Protein AF-A0A938AXN0-F1 (afdb_monomer)

Mean predicted aligned error: 9.37 Å

Structure (mmCIF, N/CA/C/O backbone):
data_AF-A0A938AXN0-F1
#
_entry.id   AF-A0A938AXN0-F1
#
loop_
_atom_site.group_PDB
_atom_site.id
_atom_site.type_symbol
_atom_site.label_atom_id
_atom_site.label_alt_id
_atom_site.label_comp_id
_atom_site.label_asym_id
_atom_site.label_entity_id
_atom_site.label_seq_id
_atom_site.pdbx_PDB_ins_code
_atom_site.Cartn_x
_atom_site.Cartn_y
_atom_site.Cartn_z
_atom_site.occupancy
_atom_site.B_iso_or_equiv
_atom_site.auth_seq_id
_atom_site.auth_comp_id
_atom_site.auth_asym_id
_atom_site.auth_atom_id
_atom_site.pdbx_PDB_model_num
ATOM 1 N N . ALA A 1 1 ? 1.987 -8.804 -17.575 1.00 93.19 1 ALA A N 1
ATOM 2 C CA . ALA A 1 1 ? 0.875 -9.241 -18.451 1.00 93.19 1 ALA A CA 1
ATOM 3 C C . ALA A 1 1 ? 0.968 -10.714 -18.877 1.00 93.19 1 ALA A C 1
ATOM 5 O O . ALA A 1 1 ? 0.197 -11.506 -18.359 1.00 93.19 1 ALA A O 1
ATOM 6 N N . LYS A 1 2 ? 1.901 -11.119 -19.763 1.00 94.69 2 LYS A N 1
ATOM 7 C CA . LYS A 1 2 ? 1.960 -12.499 -20.317 1.00 94.69 2 LYS A CA 1
ATOM 8 C C . LYS A 1 2 ? 2.004 -13.617 -19.265 1.00 94.69 2 LYS A C 1
ATOM 10 O O . LYS A 1 2 ? 1.385 -14.651 -19.470 1.00 94.69 2 LYS A O 1
ATOM 15 N N . TYR A 1 3 ? 2.723 -13.407 -18.161 1.00 94.50 3 TYR A N 1
ATOM 16 C CA . TYR A 1 3 ? 2.752 -14.340 -17.030 1.00 94.50 3 TYR A CA 1
ATOM 17 C C . TYR A 1 3 ? 1.346 -14.542 -16.437 1.00 94.50 3 TYR A C 1
ATOM 19 O O . TYR A 1 3 ? 0.818 -15.646 -16.455 1.00 94.50 3 TYR A O 1
ATOM 27 N N . PHE A 1 4 ? 0.695 -13.448 -16.038 1.00 94.19 4 PHE A N 1
ATOM 28 C CA . PHE A 1 4 ? -0.641 -13.449 -15.432 1.00 94.19 4 PHE A CA 1
ATOM 29 C C . PHE A 1 4 ? -1.773 -13.852 -16.379 1.00 94.19 4 PHE A C 1
ATOM 31 O O . PHE A 1 4 ? -2.806 -14.321 -15.921 1.00 94.19 4 PHE A O 1
ATOM 38 N N . ALA A 1 5 ? -1.590 -13.721 -17.696 1.00 92.88 5 ALA A N 1
ATOM 39 C CA . ALA A 1 5 ? -2.564 -14.200 -18.679 1.00 92.88 5 ALA A CA 1
ATOM 40 C C . ALA A 1 5 ? -2.750 -15.728 -18.638 1.00 92.88 5 ALA A C 1
ATOM 42 O O . ALA A 1 5 ? -3.769 -16.231 -19.100 1.00 92.88 5 ALA A O 1
ATOM 43 N N . LYS A 1 6 ? -1.780 -16.461 -18.076 1.00 92.56 6 LYS A N 1
ATOM 44 C CA . LYS A 1 6 ? -1.860 -17.912 -17.864 1.00 92.56 6 LYS A CA 1
ATOM 45 C C . LYS A 1 6 ? -2.610 -18.291 -16.583 1.00 92.56 6 LYS A C 1
ATOM 47 O O . LYS A 1 6 ? -2.881 -19.467 -16.391 1.00 92.56 6 LYS A O 1
ATOM 52 N N . MET A 1 7 ? -2.924 -17.319 -15.724 1.00 89.38 7 MET A N 1
ATOM 53 C CA . MET A 1 7 ? -3.600 -17.524 -14.445 1.00 89.38 7 MET A CA 1
ATOM 54 C C . MET A 1 7 ? -5.103 -17.214 -14.587 1.00 89.38 7 MET A C 1
ATOM 56 O O . MET A 1 7 ? -5.473 -16.054 -14.842 1.00 89.38 7 MET A O 1
ATOM 60 N N . PRO A 1 8 ? -5.995 -18.211 -14.431 1.00 85.50 8 PRO A N 1
ATOM 61 C CA . PRO A 1 8 ? -7.439 -18.010 -14.501 1.00 85.50 8 PRO A CA 1
ATOM 62 C C . PRO A 1 8 ? -7.927 -16.903 -13.559 1.00 85.50 8 PRO A C 1
ATOM 64 O O . PRO A 1 8 ? -7.377 -16.689 -12.483 1.00 85.50 8 PRO A O 1
ATOM 67 N N . GLN A 1 9 ? -8.988 -16.182 -13.941 1.00 81.69 9 GLN A N 1
ATOM 68 C CA . GLN A 1 9 ? -9.572 -15.151 -13.067 1.00 81.69 9 GLN A CA 1
ATOM 69 C C . GLN A 1 9 ? -10.118 -15.744 -11.761 1.00 81.69 9 GLN A C 1
ATOM 71 O O . GLN A 1 9 ? -10.072 -15.066 -10.745 1.00 81.69 9 GLN A O 1
ATOM 76 N N . ALA A 1 10 ? -10.587 -16.996 -11.773 1.00 84.56 10 ALA A N 1
ATOM 77 C CA . ALA A 1 10 ? -11.079 -17.689 -10.581 1.00 84.56 10 ALA A CA 1
ATOM 78 C C . ALA A 1 10 ? -9.990 -17.924 -9.516 1.00 84.56 10 ALA A C 1
ATOM 80 O O . ALA A 1 10 ? -10.311 -18.062 -8.342 1.00 84.56 10 ALA A O 1
ATOM 81 N N . GLU A 1 11 ? -8.715 -17.925 -9.911 1.00 84.75 11 GLU A N 1
ATOM 82 C CA . GLU A 1 11 ? -7.570 -18.064 -9.001 1.00 84.75 11 GLU A CA 1
ATOM 83 C C . GLU A 1 11 ? -7.077 -16.705 -8.478 1.00 84.75 11 GLU A C 1
ATOM 85 O O . GLU A 1 11 ? -6.136 -16.638 -7.693 1.00 84.75 11 GLU A O 1
ATOM 90 N N . ARG A 1 12 ? -7.696 -15.599 -8.9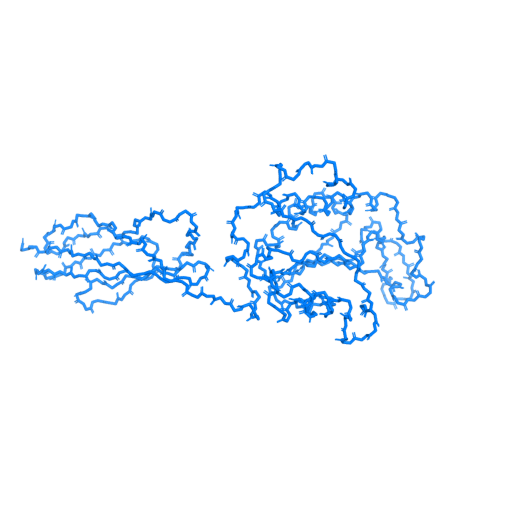12 1.00 84.19 12 ARG A N 1
ATOM 91 C CA . ARG A 1 12 ? -7.301 -14.232 -8.565 1.00 84.19 12 ARG A CA 1
ATOM 92 C C . ARG A 1 12 ? -8.439 -13.542 -7.826 1.00 84.19 12 ARG A C 1
ATOM 94 O O . ARG A 1 12 ? -9.523 -13.361 -8.374 1.00 84.19 12 ARG A O 1
ATOM 101 N N . ASN A 1 13 ? -8.181 -13.052 -6.617 1.00 83.94 13 ASN A N 1
ATOM 102 C CA . ASN A 1 13 ? -9.183 -12.313 -5.834 1.00 83.94 13 ASN A CA 1
ATOM 103 C C . ASN A 1 13 ? -9.409 -10.860 -6.307 1.00 83.94 13 ASN A C 1
ATOM 105 O O . ASN A 1 13 ? -10.230 -10.143 -5.736 1.00 83.94 13 ASN A O 1
ATOM 109 N N . ARG A 1 14 ? -8.682 -10.408 -7.337 1.00 89.38 14 ARG A N 1
ATOM 110 C CA . ARG A 1 14 ? -8.756 -9.059 -7.911 1.00 89.38 14 ARG A CA 1
ATOM 111 C C . ARG A 1 14 ? -8.642 -9.099 -9.433 1.00 89.38 14 ARG A C 1
ATOM 113 O O . ARG A 1 14 ? -8.126 -10.047 -10.034 1.00 89.38 14 ARG A O 1
ATOM 120 N N . HIS A 1 15 ? -9.105 -8.030 -10.070 1.00 91.75 15 HIS A N 1
ATOM 121 C CA . HIS A 1 15 ? -8.860 -7.786 -11.488 1.00 91.75 15 HIS A CA 1
ATOM 122 C C . HIS A 1 15 ? -7.482 -7.147 -11.686 1.00 91.75 15 HIS A C 1
ATOM 124 O O . HIS A 1 15 ? -7.055 -6.323 -10.882 1.00 91.75 15 HIS A O 1
ATOM 130 N N . LEU A 1 16 ? -6.804 -7.509 -12.777 1.00 93.75 16 LEU A N 1
ATOM 131 C CA . LEU A 1 16 ? -5.550 -6.887 -13.199 1.00 93.75 16 LEU A CA 1
ATOM 132 C C . LEU A 1 16 ? -5.797 -6.103 -14.484 1.00 93.75 16 LEU A C 1
ATOM 134 O O . LEU A 1 16 ? -6.311 -6.662 -15.454 1.00 93.75 16 LEU A O 1
ATOM 138 N N . ILE A 1 17 ? -5.397 -4.835 -14.501 1.00 93.56 17 ILE A N 1
ATOM 139 C CA . ILE A 1 17 ? -5.429 -3.988 -15.693 1.00 93.56 17 ILE A CA 1
ATOM 140 C C . ILE A 1 17 ? -3.983 -3.632 -16.026 1.00 93.56 17 ILE A C 1
ATOM 142 O O . ILE A 1 17 ? -3.308 -2.973 -15.242 1.00 93.56 17 ILE A O 1
ATOM 146 N N . PHE A 1 18 ? -3.498 -4.100 -17.176 1.00 94.25 18 PHE A N 1
ATOM 147 C CA . PHE A 1 18 ? -2.195 -3.708 -17.709 1.00 94.25 18 PHE A CA 1
ATOM 148 C C . PHE A 1 18 ? -2.411 -2.609 -18.742 1.00 94.25 18 PHE A C 1
ATOM 150 O O . PHE A 1 18 ? -3.168 -2.800 -19.694 1.00 94.25 18 PHE A O 1
ATOM 157 N N . VAL A 1 19 ? -1.750 -1.475 -18.552 1.00 91.44 19 VAL A N 1
ATOM 158 C CA . VAL A 1 19 ? -1.910 -0.281 -19.382 1.00 91.44 19 VAL A CA 1
ATOM 159 C C . VAL A 1 19 ? -0.546 0.365 -19.599 1.00 91.44 19 VAL A C 1
ATOM 161 O O . VAL A 1 19 ? 0.287 0.379 -18.698 1.00 91.44 19 VAL A O 1
ATOM 164 N N . SER A 1 20 ? -0.321 0.877 -20.806 1.00 89.31 20 SER A N 1
ATOM 165 C CA . SER A 1 20 ? 0.806 1.752 -21.124 1.00 89.31 20 SER A CA 1
ATOM 166 C C . SER A 1 20 ? 0.262 3.162 -21.294 1.00 89.31 20 SER A C 1
ATOM 168 O O . SER A 1 20 ? -0.617 3.387 -22.126 1.00 89.31 20 SER A O 1
ATOM 170 N N . MET A 1 21 ? 0.749 4.091 -20.477 1.00 85.81 21 MET A N 1
ATOM 171 C CA . MET A 1 21 ? 0.268 5.469 -20.461 1.00 85.81 21 MET A CA 1
ATOM 172 C C . MET A 1 21 ? 1.078 6.312 -21.441 1.00 85.81 21 MET A C 1
ATOM 174 O O . MET A 1 21 ? 2.305 6.294 -21.425 1.00 85.81 21 MET A O 1
ATOM 178 N N . PHE A 1 22 ? 0.390 7.055 -22.304 1.00 85.56 22 PHE A N 1
ATOM 179 C CA . PHE A 1 22 ? 1.031 8.005 -23.207 1.00 85.56 22 PHE A CA 1
ATOM 180 C C . PHE A 1 22 ? 1.151 9.383 -22.546 1.00 85.56 22 PHE A C 1
ATOM 182 O O . PHE A 1 22 ? 0.311 9.764 -21.730 1.00 85.56 22 PHE A O 1
ATOM 189 N N . GLY A 1 23 ? 2.159 10.161 -22.938 1.00 85.88 23 GLY A N 1
ATOM 190 C CA . GLY A 1 23 ? 2.231 11.575 -22.574 1.00 85.88 23 GLY A CA 1
ATOM 191 C C . GLY A 1 23 ? 2.939 11.902 -21.254 1.00 85.88 23 GLY A C 1
ATOM 192 O O . GLY A 1 23 ? 2.870 13.055 -20.848 1.00 85.88 23 GLY A O 1
ATOM 193 N N . HIS A 1 24 ? 3.599 10.941 -20.591 1.00 83.88 24 HIS A N 1
ATOM 194 C CA . HIS A 1 24 ? 4.325 11.191 -19.330 1.00 83.88 24 HIS A CA 1
ATOM 195 C C . HIS A 1 24 ? 5.427 12.255 -19.480 1.00 83.88 24 HIS A C 1
ATOM 197 O O . HIS A 1 24 ? 5.567 13.117 -18.624 1.00 83.88 24 HIS A O 1
ATOM 203 N N . GLU A 1 25 ? 6.137 12.264 -20.613 1.00 85.06 25 GLU A N 1
ATOM 204 C CA . GLU A 1 25 ? 7.241 13.207 -20.858 1.00 85.06 25 GLU A CA 1
ATOM 205 C C . GLU A 1 25 ? 6.786 14.608 -21.317 1.00 85.06 25 GLU A C 1
ATOM 207 O O . GLU A 1 25 ? 7.600 15.517 -21.467 1.00 85.06 25 GLU A O 1
ATOM 212 N N . PHE A 1 26 ? 5.486 14.821 -21.550 1.00 79.44 26 PHE A N 1
ATOM 213 C CA . PHE A 1 26 ? 4.951 16.073 -22.104 1.00 79.44 26 PHE A CA 1
ATOM 214 C C . PHE A 1 26 ? 4.482 17.059 -21.009 1.00 79.44 26 PHE A C 1
ATOM 216 O O . PHE A 1 26 ? 3.430 17.690 -21.127 1.00 79.44 26 PHE A O 1
ATOM 223 N N . GLY A 1 27 ? 5.280 17.219 -19.945 1.00 64.06 27 GLY A N 1
ATOM 224 C CA . GLY A 1 27 ? 5.032 18.151 -18.832 1.00 64.06 27 GLY A CA 1
ATOM 225 C C . GLY A 1 27 ? 3.959 17.689 -17.831 1.00 64.06 27 GLY A C 1
ATOM 226 O O . GLY A 1 27 ? 3.576 16.523 -17.810 1.00 64.06 27 GLY A O 1
ATOM 227 N N . ASN A 1 28 ? 3.438 18.619 -17.011 1.00 55.09 28 ASN A N 1
ATOM 228 C CA . ASN A 1 28 ? 2.465 18.376 -15.919 1.00 55.09 28 ASN A CA 1
ATOM 229 C C . ASN A 1 28 ? 1.140 17.700 -16.334 1.00 55.09 28 ASN A C 1
ATOM 231 O O . ASN A 1 28 ? 0.279 17.472 -15.490 1.00 55.09 28 ASN A O 1
ATOM 235 N N . ALA A 1 29 ? 0.926 17.420 -17.618 1.00 54.78 29 ALA A N 1
ATOM 236 C CA . ALA A 1 29 ? -0.360 16.958 -18.108 1.00 54.78 29 ALA A CA 1
ATOM 237 C C . ALA A 1 29 ? -0.567 15.446 -17.987 1.00 54.78 29 ALA A C 1
ATOM 239 O O . ALA A 1 29 ? -1.724 15.044 -18.076 1.00 54.78 29 ALA A O 1
ATOM 240 N N . ALA A 1 30 ? 0.497 14.630 -17.834 1.00 69.06 30 ALA A N 1
ATOM 241 C CA . ALA A 1 30 ? 0.449 13.158 -17.743 1.00 69.06 30 ALA A CA 1
ATOM 242 C C . ALA A 1 30 ? -0.763 12.569 -18.498 1.00 69.06 30 ALA A C 1
ATOM 244 O O . ALA A 1 30 ? -1.607 11.881 -17.921 1.00 69.06 30 ALA A O 1
ATOM 245 N N . MET A 1 31 ? -0.914 12.953 -19.776 1.00 81.38 31 MET A N 1
ATOM 246 C CA . MET A 1 31 ? -2.235 13.018 -20.430 1.00 81.38 31 MET A CA 1
ATOM 247 C C . MET A 1 31 ? -2.952 11.669 -20.446 1.00 81.38 31 MET A C 1
ATOM 249 O O . MET A 1 31 ? -4.170 11.600 -20.286 1.00 81.38 31 MET A O 1
ATOM 253 N N . GLY A 1 32 ? -2.189 10.585 -20.603 1.00 87.94 32 GLY A N 1
ATOM 254 C CA . GLY A 1 32 ? -2.698 9.224 -20.530 1.00 87.94 32 GLY A CA 1
ATOM 255 C C . GLY A 1 32 ? -3.244 8.868 -19.150 1.00 87.94 32 GLY A C 1
ATOM 256 O O . GLY A 1 32 ? -4.320 8.282 -19.074 1.00 87.94 32 GLY A O 1
ATOM 257 N N . GLN A 1 33 ? -2.562 9.259 -18.069 1.00 89.19 33 GLN A N 1
ATOM 258 C CA . GLN A 1 33 ? -3.077 9.058 -16.715 1.00 89.19 33 GLN A CA 1
ATOM 259 C C . GLN A 1 33 ? -4.356 9.860 -16.473 1.00 89.19 33 GLN A C 1
ATOM 261 O O . GLN A 1 33 ? -5.303 9.307 -15.924 1.00 89.19 33 GLN A O 1
ATOM 266 N N . ALA A 1 34 ? -4.405 11.127 -16.900 1.00 89.12 34 ALA A N 1
ATOM 267 C CA . ALA A 1 34 ? -5.592 11.970 -16.741 1.00 89.12 34 ALA A CA 1
ATOM 268 C C . ALA A 1 34 ? -6.803 11.366 -17.466 1.00 89.12 34 ALA A C 1
ATOM 270 O O . ALA A 1 34 ? -7.847 11.134 -16.855 1.00 89.12 34 ALA A O 1
ATOM 271 N N . ALA A 1 35 ? -6.630 11.010 -18.742 1.00 90.31 35 ALA A N 1
ATOM 272 C CA . ALA A 1 35 ? -7.673 10.366 -19.534 1.00 90.31 35 ALA A CA 1
ATOM 273 C C . ALA A 1 35 ? -8.097 9.010 -18.944 1.00 90.31 35 ALA A C 1
ATOM 275 O O . ALA A 1 35 ? -9.277 8.651 -18.973 1.00 90.31 35 ALA A O 1
ATOM 276 N N . PHE A 1 36 ? -7.151 8.244 -18.390 1.00 92.00 36 PHE A N 1
ATOM 277 C CA . PHE A 1 36 ? -7.456 6.980 -17.729 1.00 92.00 36 PHE A CA 1
ATOM 278 C C . PHE A 1 36 ? -8.242 7.195 -16.432 1.00 92.00 36 PHE A C 1
ATOM 280 O O . PHE A 1 36 ? -9.248 6.519 -16.219 1.00 92.00 36 PHE A O 1
ATOM 287 N N . ALA A 1 37 ? -7.829 8.146 -15.593 1.00 90.56 37 ALA A N 1
ATOM 288 C CA . ALA A 1 37 ? -8.505 8.490 -14.348 1.00 90.56 37 ALA A CA 1
ATOM 289 C C . ALA A 1 37 ? -9.953 8.932 -14.602 1.00 90.56 37 ALA A C 1
ATOM 291 O O . ALA A 1 37 ? -10.863 8.445 -13.935 1.00 90.56 37 ALA A O 1
ATOM 292 N N . GLU A 1 38 ? -10.174 9.784 -15.607 1.00 91.69 38 GLU A N 1
ATOM 293 C CA . GLU A 1 38 ? -11.505 10.242 -16.014 1.00 91.69 38 GLU A CA 1
ATOM 294 C C . GLU A 1 38 ? -12.375 9.072 -16.495 1.00 91.69 38 GLU A C 1
ATOM 296 O O . GLU A 1 38 ? -13.451 8.813 -15.951 1.00 91.69 38 GLU A O 1
ATOM 301 N N . LYS A 1 39 ? -11.879 8.296 -17.466 1.00 93.38 39 LYS A N 1
ATOM 302 C CA . LYS A 1 39 ? -12.611 7.158 -18.042 1.00 93.38 39 LYS A CA 1
ATOM 303 C C . LYS A 1 39 ? -12.945 6.079 -17.008 1.00 93.38 39 LYS A C 1
ATOM 305 O O . LYS A 1 39 ? -13.950 5.379 -17.144 1.00 93.38 39 LYS A O 1
ATOM 310 N N . HIS A 1 40 ? -12.099 5.923 -15.993 1.00 92.88 40 HIS A N 1
ATOM 311 C CA . HIS A 1 40 ? -12.212 4.892 -14.966 1.00 92.88 40 HIS A CA 1
ATOM 312 C C . HIS A 1 40 ? -12.585 5.450 -13.583 1.00 92.88 40 HIS A C 1
ATOM 314 O O . HIS A 1 40 ? -12.443 4.749 -12.579 1.00 92.88 40 HIS A O 1
ATOM 320 N N . ALA A 1 41 ? -13.146 6.661 -13.509 1.00 90.56 41 ALA A N 1
ATOM 321 C CA . ALA A 1 41 ? -13.543 7.281 -12.244 1.00 90.56 41 ALA A CA 1
ATOM 322 C C . ALA A 1 41 ? -14.499 6.393 -11.419 1.00 90.56 41 ALA A C 1
ATOM 324 O O . ALA A 1 41 ? -14.375 6.301 -10.199 1.00 90.56 41 ALA A O 1
ATOM 325 N N . GLY A 1 42 ? -15.391 5.647 -12.085 1.00 91.00 42 GLY A N 1
ATOM 326 C CA . GLY A 1 42 ? -16.362 4.753 -11.441 1.00 91.00 42 GLY A CA 1
ATOM 327 C C . GLY A 1 42 ? -15.772 3.535 -10.714 1.00 91.00 42 GLY A C 1
ATOM 328 O O . GLY A 1 42 ? -16.501 2.851 -9.994 1.00 91.00 42 GLY A O 1
ATOM 329 N N . ILE A 1 43 ? -14.476 3.238 -10.879 1.00 90.44 43 ILE A N 1
ATOM 330 C CA . ILE A 1 43 ? -13.804 2.148 -10.150 1.00 90.44 43 ILE A CA 1
ATOM 331 C C . ILE A 1 43 ? -12.843 2.637 -9.068 1.00 90.44 43 ILE A C 1
ATOM 333 O O . ILE A 1 43 ? -12.323 1.791 -8.345 1.00 90.44 43 ILE A O 1
ATOM 337 N N . LYS A 1 44 ? -12.637 3.954 -8.916 1.00 87.12 44 LYS A N 1
ATOM 338 C CA . LYS A 1 44 ? -11.695 4.559 -7.954 1.00 87.12 44 LYS A CA 1
ATOM 339 C C . LYS A 1 44 ? -11.751 3.897 -6.575 1.00 87.12 44 LYS A C 1
ATOM 341 O O . LYS A 1 44 ? -10.733 3.440 -6.060 1.00 87.12 44 LYS A O 1
ATOM 346 N N . GLU A 1 45 ? -12.948 3.763 -6.007 1.00 86.38 45 GLU A N 1
ATOM 347 C CA . GLU A 1 45 ? -13.111 3.223 -4.651 1.00 86.38 45 GLU A CA 1
ATOM 348 C C . GLU A 1 45 ? -12.736 1.742 -4.522 1.00 86.38 45 GLU A C 1
ATOM 350 O O . GLU A 1 45 ? -12.442 1.277 -3.424 1.00 86.38 45 GLU A O 1
ATOM 355 N N . LYS A 1 46 ? -12.677 1.015 -5.642 1.00 89.19 46 LYS A N 1
ATOM 356 C CA . LYS A 1 46 ? -12.315 -0.407 -5.721 1.00 89.19 46 LYS A CA 1
ATOM 357 C C . LYS A 1 46 ? -10.834 -0.631 -6.037 1.00 89.19 46 LYS A C 1
ATOM 359 O O . LYS A 1 46 ? -10.371 -1.768 -5.959 1.00 89.19 46 LYS A O 1
ATOM 364 N N . VAL A 1 47 ? -10.093 0.410 -6.424 1.00 92.94 47 VAL A N 1
ATOM 365 C CA . VAL A 1 47 ? -8.674 0.286 -6.775 1.00 92.94 47 VAL A CA 1
ATOM 366 C C . VAL A 1 47 ? -7.853 0.047 -5.518 1.00 92.94 47 VAL A C 1
ATOM 368 O O . VAL A 1 47 ? -7.846 0.868 -4.604 1.00 92.94 47 VAL A O 1
ATOM 371 N N . THR A 1 48 ? -7.125 -1.066 -5.499 1.00 93.19 48 THR A N 1
ATOM 372 C CA . THR A 1 48 ? -6.245 -1.449 -4.387 1.00 93.19 48 THR A CA 1
ATOM 373 C C . THR A 1 48 ? -4.830 -0.919 -4.542 1.00 93.19 48 THR A C 1
ATOM 375 O O . THR A 1 48 ? -4.154 -0.717 -3.543 1.00 93.19 48 THR A O 1
ATOM 378 N N . CYS A 1 49 ? -4.366 -0.750 -5.781 1.00 95.44 49 CYS A N 1
ATOM 379 C CA . CYS A 1 49 ? -3.045 -0.228 -6.100 1.00 95.44 49 CYS A CA 1
ATOM 380 C C . CYS A 1 49 ? -2.977 0.151 -7.585 1.00 95.44 49 CYS A C 1
ATOM 382 O O . CYS A 1 49 ? -3.305 -0.662 -8.452 1.00 95.44 49 CYS A O 1
ATOM 384 N N . PHE A 1 50 ? -2.515 1.361 -7.870 1.00 95.00 50 PHE A N 1
ATOM 385 C CA . PHE A 1 50 ? -1.882 1.733 -9.122 1.00 95.00 50 PHE A CA 1
ATOM 386 C C . PHE A 1 50 ? -0.379 1.469 -8.986 1.00 95.00 50 PHE A C 1
ATOM 388 O O . PHE A 1 50 ? 0.342 2.245 -8.361 1.00 95.00 50 PHE A O 1
ATOM 395 N N . LEU A 1 51 ? 0.072 0.341 -9.537 1.00 95.75 51 LEU A N 1
ATOM 396 C CA . LEU A 1 51 ? 1.491 0.013 -9.639 1.00 95.75 51 LEU A CA 1
ATOM 397 C C . LEU A 1 51 ? 2.068 0.698 -10.879 1.00 95.75 51 LEU A C 1
ATOM 399 O O . LEU A 1 51 ? 1.782 0.270 -12.000 1.00 95.75 51 LEU A O 1
ATOM 403 N N . ASN A 1 52 ? 2.886 1.723 -10.669 1.00 93.50 52 ASN A N 1
ATOM 404 C CA . ASN A 1 52 ? 3.641 2.380 -11.719 1.00 93.50 52 ASN A CA 1
ATOM 405 C C . ASN A 1 52 ? 5.086 1.881 -11.773 1.00 93.50 52 ASN A C 1
ATOM 407 O O . ASN A 1 52 ? 5.733 1.667 -10.745 1.00 93.50 52 ASN A O 1
ATOM 411 N N . ILE A 1 53 ? 5.588 1.713 -12.992 1.00 92.38 53 ILE A N 1
ATOM 412 C CA . ILE A 1 53 ? 6.958 1.288 -13.268 1.00 92.38 53 ILE A CA 1
ATOM 413 C C . ILE A 1 53 ? 7.543 2.325 -14.225 1.00 92.38 53 ILE A C 1
ATOM 415 O O . ILE A 1 53 ? 7.192 2.323 -15.404 1.00 92.38 53 ILE A O 1
ATOM 419 N N . ASP A 1 54 ? 8.418 3.192 -13.721 1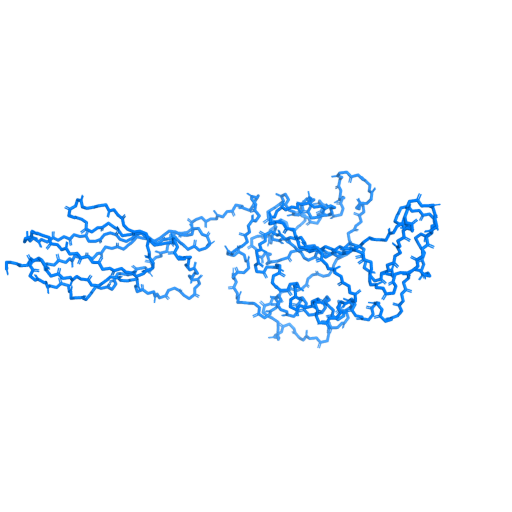.00 90.00 54 ASP A N 1
ATOM 420 C CA . ASP A 1 54 ? 9.076 4.242 -14.510 1.00 90.00 54 ASP A CA 1
ATOM 421 C C . ASP A 1 54 ? 10.591 4.043 -14.465 1.00 90.00 54 ASP A C 1
ATOM 423 O O . ASP A 1 54 ? 11.212 4.180 -13.420 1.00 90.00 54 ASP A O 1
ATOM 427 N N . GLY A 1 55 ? 11.199 3.719 -15.603 1.00 87.06 55 GLY A N 1
ATOM 428 C CA . GLY A 1 55 ? 12.594 3.299 -15.645 1.00 87.06 55 GLY A CA 1
ATOM 429 C C . GLY A 1 55 ? 12.778 1.925 -14.992 1.00 87.06 55 GLY A C 1
ATOM 430 O O . GLY A 1 55 ? 12.426 1.673 -13.838 1.00 87.06 55 GLY A O 1
ATOM 431 N N . SER A 1 56 ? 13.261 0.964 -15.776 1.00 84.19 56 SER A N 1
ATOM 432 C CA . SER A 1 56 ? 13.427 -0.397 -15.282 1.00 84.19 56 SER A CA 1
ATOM 433 C C . SER A 1 56 ? 14.464 -1.158 -16.085 1.00 84.19 56 SER A C 1
ATOM 435 O O . SER A 1 56 ? 14.349 -1.287 -17.301 1.00 84.19 56 SER A O 1
ATOM 437 N N . GLY A 1 57 ? 15.426 -1.747 -15.379 1.00 78.62 57 GLY A N 1
ATOM 438 C CA . GLY A 1 57 ? 16.301 -2.772 -15.948 1.00 78.62 57 GLY A CA 1
ATOM 439 C C . GLY A 1 57 ? 17.614 -2.269 -16.530 1.00 78.62 57 GLY A C 1
ATOM 440 O O . GLY A 1 57 ? 18.295 -3.059 -17.180 1.00 78.62 57 GLY A O 1
ATOM 441 N N . SER A 1 58 ? 17.990 -1.018 -16.267 1.00 85.25 58 SER A N 1
ATOM 442 C CA . SER A 1 58 ? 19.288 -0.485 -16.676 1.00 85.25 58 SER A CA 1
ATOM 443 C C . SER A 1 58 ? 20.399 -0.839 -15.683 1.00 85.25 58 SER A C 1
ATOM 445 O O . SER A 1 58 ? 20.189 -1.010 -14.479 1.00 85.25 58 SER A O 1
ATOM 447 N N . TRP A 1 59 ? 21.619 -0.957 -16.191 1.00 86.94 59 TRP A N 1
ATOM 448 C CA . TRP A 1 59 ? 22.838 -1.081 -15.402 1.00 86.94 59 TRP A CA 1
ATOM 449 C C . TRP A 1 59 ? 23.210 0.248 -14.755 1.00 86.94 59 TRP A C 1
ATOM 451 O O . TRP A 1 59 ? 22.998 1.318 -15.328 1.00 86.94 59 TRP A O 1
ATOM 461 N N . GLY A 1 60 ? 23.763 0.181 -13.547 1.00 89.25 60 GLY A N 1
ATOM 462 C CA . GLY A 1 60 ? 24.205 1.355 -12.817 1.00 89.25 60 GLY A CA 1
ATOM 463 C C . GLY A 1 60 ? 25.475 1.943 -13.423 1.00 89.25 60 GLY A C 1
ATOM 464 O O . GLY A 1 60 ? 26.450 1.239 -13.688 1.00 89.25 60 GLY A O 1
ATOM 465 N N . TYR A 1 61 ? 25.473 3.258 -13.602 1.00 90.69 61 TYR A N 1
ATOM 466 C CA . TYR A 1 61 ? 26.637 4.035 -14.010 1.00 90.69 61 TYR A CA 1
ATOM 467 C C . TYR A 1 61 ? 26.834 5.173 -13.020 1.00 90.69 61 TYR A C 1
ATOM 469 O O . TYR A 1 61 ? 25.857 5.799 -12.600 1.00 90.69 61 TYR A O 1
ATOM 477 N N . GLU A 1 62 ? 28.083 5.439 -12.666 1.00 90.38 62 GLU A N 1
ATOM 478 C CA . GLU A 1 62 ? 28.455 6.535 -11.776 1.00 90.38 62 GLU A CA 1
ATOM 479 C C . GLU A 1 62 ? 29.607 7.336 -12.372 1.00 90.38 62 GLU A C 1
ATOM 481 O O . GLU A 1 62 ? 30.426 6.816 -13.130 1.00 90.38 62 GLU A O 1
ATOM 486 N N . GLU A 1 63 ? 29.638 8.621 -12.035 1.00 91.31 63 GLU A N 1
ATOM 487 C CA . GLU A 1 63 ? 30.780 9.480 -12.300 1.00 91.31 63 GLU A CA 1
ATOM 488 C C . GLU A 1 63 ? 31.807 9.299 -11.181 1.00 91.31 63 GLU A C 1
ATOM 490 O O . GLU A 1 63 ? 31.473 9.304 -9.994 1.00 91.31 63 GLU A O 1
ATOM 495 N N . LYS A 1 64 ? 33.067 9.121 -11.556 1.00 91.38 64 LYS A N 1
ATOM 496 C CA . LYS A 1 64 ? 34.177 8.974 -10.621 1.00 91.38 64 LYS A CA 1
ATOM 497 C C . LYS A 1 64 ? 34.584 10.340 -10.092 1.00 91.38 64 LYS A C 1
ATOM 499 O O . LYS A 1 64 ? 35.072 11.156 -10.863 1.00 91.38 64 LYS A O 1
ATOM 504 N N . ASP A 1 65 ? 34.401 10.577 -8.797 1.00 89.38 65 ASP A N 1
ATOM 505 C CA . ASP A 1 65 ? 34.941 11.725 -8.050 1.00 89.38 65 ASP A CA 1
ATOM 506 C C . ASP A 1 65 ? 34.781 13.098 -8.741 1.00 89.38 65 ASP A C 1
ATOM 508 O O . ASP A 1 65 ? 35.667 13.948 -8.661 1.00 89.38 65 ASP A O 1
ATOM 512 N N . ASN A 1 66 ? 33.656 13.322 -9.434 1.00 86.38 66 ASN A N 1
ATOM 513 C CA . ASN A 1 66 ? 33.377 14.535 -10.223 1.00 86.38 66 ASN A CA 1
ATOM 514 C C . ASN A 1 66 ? 34.427 14.846 -11.316 1.00 86.38 66 ASN A C 1
ATOM 516 O O . ASN A 1 66 ? 34.689 16.006 -11.638 1.00 86.38 66 ASN A O 1
ATOM 520 N N . THR A 1 67 ? 35.088 13.818 -11.850 1.00 92.44 67 THR A N 1
ATOM 521 C CA . THR A 1 67 ? 36.125 13.943 -12.890 1.00 92.44 67 THR A CA 1
ATOM 522 C C . THR A 1 67 ? 35.560 13.986 -14.313 1.00 92.44 67 THR A C 1
ATOM 524 O O . THR A 1 67 ? 36.314 14.195 -15.263 1.00 92.44 67 THR A O 1
ATOM 527 N N . GLY A 1 68 ? 34.260 13.740 -14.488 1.00 88.44 68 GLY A N 1
ATOM 528 C CA . GLY A 1 68 ? 33.615 13.475 -15.774 1.00 88.44 68 GLY A CA 1
ATOM 529 C C . GLY A 1 68 ? 33.803 12.044 -16.298 1.00 88.44 68 GLY A C 1
ATOM 530 O O . GLY A 1 68 ? 33.180 11.673 -17.293 1.00 88.44 68 GLY A O 1
ATOM 531 N N . GLU A 1 69 ? 34.634 11.215 -15.656 1.00 93.25 69 GLU A N 1
ATOM 532 C CA . GLU A 1 69 ? 34.826 9.812 -16.035 1.00 93.25 69 GLU A CA 1
ATOM 533 C C . GLU A 1 69 ? 33.628 8.970 -15.559 1.00 93.25 69 GLU A C 1
ATOM 535 O O . GLU A 1 69 ? 33.424 8.790 -14.358 1.00 93.25 69 GLU A O 1
ATOM 540 N N . ILE A 1 70 ? 32.838 8.438 -16.499 1.00 92.75 70 ILE A N 1
ATOM 541 C CA . ILE A 1 70 ? 31.684 7.576 -16.199 1.00 92.75 70 ILE A CA 1
ATOM 542 C C . ILE A 1 70 ? 32.089 6.106 -16.298 1.00 92.75 70 ILE A C 1
ATOM 544 O O . ILE A 1 70 ? 32.618 5.671 -17.323 1.00 92.75 70 ILE A O 1
ATOM 548 N N . TYR A 1 71 ? 31.765 5.320 -15.273 1.00 91.06 71 TYR A N 1
ATOM 549 C CA . TYR A 1 71 ? 32.067 3.891 -15.219 1.00 91.06 71 TYR A CA 1
ATOM 550 C C . TYR A 1 71 ? 30.845 3.053 -14.797 1.00 91.06 71 TYR A C 1
ATOM 552 O O . TYR A 1 71 ? 29.961 3.541 -14.086 1.00 91.06 71 TYR A O 1
ATOM 560 N N . PRO A 1 72 ? 30.755 1.784 -15.238 1.00 90.56 72 PRO A N 1
ATOM 561 C CA . PRO A 1 72 ? 29.713 0.865 -14.788 1.00 90.56 72 PRO A CA 1
ATOM 562 C C . PRO A 1 72 ? 29.959 0.417 -13.339 1.00 90.56 72 PRO A C 1
ATOM 564 O O . PRO A 1 72 ? 31.061 0.002 -12.989 1.00 90.56 72 PRO A O 1
ATOM 567 N N . THR A 1 73 ? 28.921 0.406 -12.504 1.00 89.12 73 THR A N 1
ATOM 568 C CA . THR A 1 73 ? 29.037 0.115 -11.057 1.00 89.12 73 THR A CA 1
ATOM 569 C C . THR A 1 73 ? 28.999 -1.373 -10.700 1.00 89.12 73 THR A C 1
ATOM 571 O O . THR A 1 73 ? 29.188 -1.745 -9.542 1.00 89.12 73 THR A O 1
ATOM 574 N N . ASN A 1 74 ? 28.705 -2.234 -11.674 1.00 86.88 74 ASN A N 1
ATOM 575 C CA . ASN A 1 74 ? 28.386 -3.650 -11.463 1.00 86.88 74 ASN A CA 1
ATOM 576 C C . ASN A 1 74 ? 27.172 -3.908 -10.553 1.00 86.88 74 ASN A C 1
ATOM 578 O O . ASN A 1 74 ? 27.039 -4.968 -9.938 1.00 86.88 74 ASN A O 1
ATOM 582 N N . LYS A 1 75 ? 26.288 -2.914 -10.471 1.00 89.19 75 LYS A N 1
ATOM 583 C CA . LYS A 1 75 ? 25.047 -2.910 -9.704 1.00 89.19 75 LYS A CA 1
ATOM 584 C C . LYS A 1 75 ? 23.897 -2.483 -10.612 1.00 89.19 75 LYS A C 1
ATOM 586 O O . LYS A 1 75 ? 24.107 -1.996 -11.723 1.00 89.19 75 LYS A O 1
ATOM 591 N N . ASP A 1 76 ? 22.682 -2.674 -10.126 1.00 89.62 76 ASP A N 1
ATOM 592 C CA . ASP A 1 76 ? 21.508 -2.038 -10.701 1.00 89.62 76 ASP A CA 1
ATOM 593 C C . ASP A 1 76 ? 21.637 -0.509 -10.594 1.00 89.62 76 ASP A C 1
ATOM 595 O O . ASP A 1 76 ? 22.377 0.031 -9.763 1.00 89.62 76 ASP A O 1
ATOM 599 N N . ASP A 1 77 ? 20.934 0.186 -11.477 1.00 89.31 77 ASP A N 1
ATOM 600 C CA . ASP A 1 77 ? 20.741 1.624 -11.396 1.00 89.31 77 ASP A CA 1
ATOM 601 C C . ASP A 1 77 ? 20.104 2.051 -10.066 1.00 89.31 77 ASP A C 1
ATOM 603 O O . ASP A 1 77 ? 19.386 1.287 -9.412 1.00 89.31 77 ASP A O 1
ATOM 607 N N . LYS A 1 78 ? 20.383 3.295 -9.652 1.00 88.19 78 LYS A N 1
ATOM 608 C CA . LYS A 1 78 ? 19.806 3.849 -8.424 1.00 88.19 78 LYS A CA 1
ATOM 609 C C . LYS A 1 78 ? 18.292 3.833 -8.565 1.00 88.19 78 LYS A C 1
ATOM 611 O O . LYS A 1 78 ? 17.737 4.384 -9.518 1.00 88.19 78 LYS A O 1
ATOM 616 N N . ALA A 1 79 ? 17.650 3.171 -7.615 1.00 90.62 79 ALA A N 1
ATOM 617 C CA . ALA A 1 79 ? 16.233 2.882 -7.664 1.00 90.62 79 ALA A CA 1
ATOM 618 C C . ALA A 1 79 ? 15.543 3.314 -6.372 1.00 90.62 79 ALA A C 1
ATOM 620 O O . ALA A 1 79 ? 16.177 3.404 -5.319 1.00 90.62 79 ALA A O 1
ATOM 621 N N . GLY A 1 80 ? 14.247 3.587 -6.465 1.00 91.75 80 GLY A N 1
ATOM 622 C CA . GLY A 1 80 ? 13.424 4.063 -5.366 1.00 91.75 80 GLY A CA 1
ATOM 623 C C . GLY A 1 80 ? 12.072 3.364 -5.308 1.00 91.75 80 GLY A C 1
ATOM 624 O O . GLY A 1 80 ? 11.496 3.006 -6.339 1.00 91.75 80 GLY A O 1
ATOM 625 N N . ILE A 1 81 ? 11.580 3.192 -4.082 1.00 94.56 81 ILE A N 1
ATOM 626 C CA . ILE A 1 81 ? 10.225 2.741 -3.770 1.00 94.56 81 ILE A CA 1
ATOM 627 C C . ILE A 1 81 ? 9.470 3.929 -3.178 1.00 94.56 81 ILE A C 1
ATOM 629 O O . ILE A 1 81 ? 9.863 4.479 -2.146 1.00 94.56 81 ILE A O 1
ATOM 633 N N . PHE A 1 82 ? 8.372 4.304 -3.826 1.00 94.62 82 PHE A N 1
ATOM 634 C CA . PHE A 1 82 ? 7.505 5.393 -3.389 1.00 94.62 82 PHE A CA 1
ATOM 635 C C . PHE A 1 82 ? 6.070 4.894 -3.323 1.00 94.62 82 PHE A C 1
ATOM 637 O O . PHE A 1 82 ? 5.596 4.248 -4.255 1.00 94.62 82 PHE A O 1
ATOM 644 N N . ALA A 1 83 ? 5.365 5.180 -2.234 1.00 95.56 83 ALA A N 1
ATOM 645 C CA . ALA A 1 83 ? 4.017 4.668 -2.056 1.00 95.56 83 ALA A CA 1
ATOM 646 C C . ALA A 1 83 ? 3.126 5.601 -1.242 1.00 95.56 83 ALA A C 1
ATOM 648 O O . ALA A 1 83 ? 3.590 6.478 -0.505 1.00 95.56 83 ALA A O 1
ATOM 649 N N . THR A 1 84 ? 1.825 5.351 -1.342 1.00 94.62 84 THR A N 1
ATOM 650 C CA . THR A 1 84 ? 0.800 6.001 -0.523 1.00 94.62 84 THR A CA 1
ATOM 651 C C . THR A 1 84 ? 0.571 5.297 0.815 1.00 94.62 84 THR A C 1
ATOM 653 O O . THR A 1 84 ? -0.124 5.842 1.663 1.00 94.62 84 THR A O 1
ATOM 656 N N . SER A 1 85 ? 1.146 4.112 1.061 1.00 92.75 85 SER A N 1
ATOM 657 C CA . SER A 1 85 ? 1.026 3.416 2.352 1.00 92.75 85 SER A CA 1
ATOM 658 C C . SER A 1 85 ? 2.186 2.460 2.638 1.00 92.75 85 SER A C 1
ATOM 660 O O . SER A 1 85 ? 2.808 1.934 1.719 1.00 92.75 85 SER A O 1
ATOM 662 N N . TRP A 1 86 ? 2.458 2.212 3.925 1.00 92.62 86 TRP A N 1
ATOM 663 C CA . TRP A 1 86 ? 3.513 1.289 4.361 1.00 92.62 86 TRP A CA 1
ATOM 664 C C . TRP A 1 86 ? 3.316 -0.153 3.876 1.00 92.62 86 TRP A C 1
ATOM 666 O O . TRP A 1 86 ? 4.295 -0.731 3.416 1.00 92.62 86 TRP A O 1
ATOM 676 N N . PRO A 1 87 ? 2.097 -0.726 3.862 1.00 94.75 87 PRO A N 1
ATOM 677 C CA . PRO A 1 87 ? 1.909 -2.075 3.327 1.00 94.75 87 PRO A CA 1
ATOM 678 C C . PRO A 1 87 ? 2.267 -2.211 1.842 1.00 94.75 87 PRO A C 1
ATOM 680 O O . PRO A 1 87 ? 2.733 -3.261 1.414 1.00 94.75 87 PRO A O 1
ATOM 683 N N . LEU A 1 88 ? 2.101 -1.152 1.038 1.00 96.44 88 LEU A N 1
ATOM 684 C CA . LEU A 1 88 ? 2.574 -1.160 -0.351 1.00 96.44 88 LEU A CA 1
ATOM 685 C C . LEU A 1 88 ? 4.107 -1.132 -0.440 1.00 96.44 88 LEU A C 1
ATOM 687 O O . LEU A 1 88 ? 4.667 -1.755 -1.340 1.00 96.44 88 LEU A O 1
ATOM 691 N N . VAL A 1 89 ? 4.777 -0.441 0.489 1.00 95.31 89 VAL A N 1
ATOM 692 C CA . VAL A 1 89 ? 6.243 -0.456 0.592 1.00 95.31 89 VAL A CA 1
ATOM 693 C C . VAL A 1 89 ? 6.732 -1.855 0.962 1.00 95.31 89 VAL A C 1
ATOM 695 O O . VAL A 1 89 ? 7.576 -2.393 0.258 1.00 95.31 89 VAL A O 1
ATOM 698 N N . GLU A 1 90 ? 6.148 -2.480 1.984 1.00 95.06 90 GLU A N 1
ATOM 699 C CA . GLU A 1 90 ? 6.497 -3.840 2.422 1.00 95.06 90 GLU A CA 1
ATOM 700 C C . GLU A 1 90 ? 6.342 -4.862 1.284 1.00 95.06 90 GLU A C 1
ATOM 702 O O . GLU A 1 90 ? 7.273 -5.604 0.973 1.00 95.06 90 GLU A O 1
ATOM 707 N N . ILE A 1 91 ? 5.213 -4.823 0.566 1.00 97.06 91 ILE A N 1
ATOM 708 C CA . ILE A 1 91 ? 4.975 -5.663 -0.620 1.00 97.06 91 ILE A CA 1
ATOM 709 C C . ILE A 1 91 ? 6.079 -5.494 -1.679 1.00 97.06 91 ILE A C 1
ATOM 711 O O . ILE A 1 91 ? 6.508 -6.476 -2.302 1.00 97.06 91 ILE A O 1
ATOM 715 N N . ALA A 1 92 ? 6.524 -4.257 -1.911 1.00 96.88 92 ALA A N 1
ATOM 716 C CA . ALA A 1 92 ? 7.599 -3.965 -2.849 1.00 96.88 92 ALA A CA 1
ATOM 717 C C . ALA A 1 92 ? 8.939 -4.528 -2.361 1.00 96.88 92 ALA A C 1
ATOM 719 O O . ALA A 1 92 ? 9.610 -5.246 -3.103 1.00 96.88 92 ALA A O 1
ATOM 720 N N . GLU A 1 93 ? 9.299 -4.265 -1.111 1.00 95.00 93 GLU A N 1
ATOM 721 C CA . GLU A 1 93 ? 10.557 -4.691 -0.495 1.00 95.00 93 GLU A CA 1
ATOM 722 C C . GLU A 1 93 ? 10.726 -6.211 -0.500 1.00 95.00 93 GLU A C 1
ATOM 724 O O . GLU A 1 93 ? 11.748 -6.719 -0.977 1.00 95.00 93 GLU A O 1
ATOM 729 N N . GLU A 1 94 ? 9.694 -6.944 -0.077 1.00 95.75 94 GLU A N 1
ATOM 730 C CA . GLU A 1 94 ? 9.680 -8.412 -0.071 1.00 95.75 94 GLU A CA 1
ATOM 731 C C . GLU A 1 94 ? 9.858 -9.025 -1.468 1.00 95.75 94 GLU A C 1
ATOM 733 O O . GLU A 1 94 ? 10.250 -10.187 -1.605 1.00 95.75 94 GLU A O 1
ATOM 738 N N . SER A 1 95 ? 9.538 -8.264 -2.514 1.00 97.00 95 SER A N 1
ATOM 739 C CA . SER A 1 95 ? 9.650 -8.697 -3.909 1.00 97.00 95 SER A CA 1
ATOM 740 C C . SER A 1 95 ? 10.958 -8.253 -4.565 1.00 97.00 95 SER A C 1
ATOM 742 O O . SER A 1 95 ? 11.368 -8.834 -5.572 1.00 97.00 95 SER A O 1
ATOM 744 N N . ILE A 1 96 ? 11.610 -7.224 -4.021 1.00 94.81 96 ILE A N 1
ATOM 745 C CA . ILE A 1 96 ? 12.765 -6.558 -4.626 1.00 94.81 96 ILE A CA 1
ATOM 746 C C . ILE A 1 96 ? 14.077 -7.018 -4.000 1.00 94.81 96 ILE A C 1
ATOM 748 O O . ILE A 1 96 ? 14.994 -7.399 -4.731 1.00 94.81 96 ILE A O 1
ATOM 752 N N . TYR A 1 97 ? 14.198 -7.005 -2.671 1.00 91.81 97 TYR A N 1
ATOM 753 C CA . TYR A 1 97 ? 15.509 -7.104 -2.018 1.00 91.81 97 TYR A CA 1
ATOM 754 C C . TYR A 1 97 ? 16.221 -8.442 -2.241 1.00 91.81 97 TYR A C 1
ATOM 756 O O . TYR A 1 97 ? 17.446 -8.469 -2.313 1.00 91.81 97 TYR A O 1
ATOM 764 N N . GLY A 1 98 ? 15.484 -9.537 -2.451 1.00 92.38 98 GLY A N 1
ATOM 765 C CA . GLY A 1 98 ? 16.075 -10.837 -2.795 1.00 92.38 98 GLY A CA 1
ATOM 766 C C . GLY A 1 98 ? 16.646 -10.929 -4.219 1.00 92.38 98 GLY A C 1
ATOM 767 O O . GLY A 1 98 ? 17.372 -11.870 -4.529 1.00 92.38 98 GLY A O 1
ATOM 768 N N . LEU A 1 99 ? 16.316 -9.976 -5.096 1.00 93.94 99 LEU A N 1
ATOM 769 C CA . LEU A 1 99 ? 16.685 -9.976 -6.518 1.00 93.94 99 LEU A CA 1
ATOM 770 C C . LEU A 1 99 ? 17.529 -8.754 -6.921 1.00 93.94 99 LEU A C 1
ATOM 772 O O . LEU A 1 99 ? 18.089 -8.724 -8.021 1.00 93.94 99 LEU A O 1
ATOM 776 N N . ALA A 1 100 ? 17.586 -7.724 -6.080 1.00 92.06 100 ALA A N 1
ATOM 777 C CA . ALA A 1 100 ? 18.291 -6.481 -6.351 1.00 92.06 100 ALA A CA 1
ATOM 778 C C . ALA A 1 100 ? 19.810 -6.653 -6.252 1.00 92.06 100 ALA A C 1
ATOM 780 O O . ALA A 1 100 ? 20.325 -7.296 -5.338 1.00 92.06 100 ALA A O 1
ATOM 781 N N . LYS A 1 101 ? 20.548 -6.021 -7.167 1.00 90.56 101 LYS A N 1
ATOM 782 C CA . LYS A 1 101 ? 22.008 -5.905 -7.092 1.00 90.56 101 LYS A CA 1
ATOM 783 C C . LYS A 1 101 ? 22.383 -4.483 -6.707 1.00 90.56 101 LYS A C 1
ATOM 785 O O . LYS A 1 101 ? 22.775 -3.703 -7.560 1.00 90.56 101 LYS A O 1
ATOM 790 N N . GLY A 1 102 ? 22.276 -4.136 -5.431 1.00 84.19 102 GLY A N 1
ATOM 791 C CA . GLY A 1 102 ? 22.609 -2.797 -4.937 1.00 84.19 102 GLY A CA 1
ATOM 792 C C . GLY A 1 102 ? 21.489 -2.168 -4.113 1.00 84.19 102 GLY A C 1
ATOM 793 O O . GLY A 1 102 ? 20.435 -2.781 -3.940 1.00 84.19 102 GLY A O 1
ATOM 794 N N . PRO A 1 103 ? 21.735 -0.971 -3.558 1.00 79.56 103 PRO A N 1
ATOM 795 C CA . PRO A 1 103 ? 20.795 -0.322 -2.662 1.00 79.56 103 PRO A CA 1
ATOM 796 C C . PRO A 1 103 ? 19.588 0.228 -3.421 1.00 79.56 103 PRO A C 1
ATOM 798 O O . PRO A 1 103 ? 19.709 0.732 -4.537 1.00 79.56 103 PRO A O 1
ATOM 801 N N . TRP A 1 104 ? 18.441 0.185 -2.756 1.00 86.81 104 TRP A N 1
ATOM 802 C CA . TRP A 1 104 ? 17.225 0.863 -3.175 1.00 86.81 104 TRP A CA 1
ATOM 803 C C . TRP A 1 104 ? 16.831 1.871 -2.107 1.00 86.81 104 TRP A C 1
ATOM 805 O O . TRP A 1 104 ? 16.894 1.578 -0.914 1.00 86.81 104 TRP A O 1
ATOM 815 N N . GLY A 1 105 ? 16.454 3.066 -2.544 1.00 84.44 105 GLY A N 1
ATOM 816 C CA . GLY A 1 105 ? 15.949 4.108 -1.669 1.00 84.44 105 GLY A CA 1
ATOM 817 C C . GLY A 1 105 ? 14.512 3.821 -1.253 1.00 84.44 105 GLY A C 1
ATOM 818 O O . GLY A 1 105 ? 13.654 3.551 -2.093 1.00 84.44 105 GLY A O 1
ATOM 819 N N . GLN A 1 106 ? 14.250 3.937 0.042 1.00 82.75 106 GLN A N 1
ATOM 820 C CA . GLN A 1 106 ? 12.906 4.012 0.593 1.00 82.75 106 GLN A CA 1
ATOM 821 C C . GLN A 1 106 ? 12.630 5.464 0.971 1.00 82.75 106 GLN A C 1
ATOM 823 O O . GLN A 1 106 ? 13.476 6.130 1.573 1.00 82.75 106 GLN A O 1
ATOM 828 N N . TYR A 1 107 ? 11.445 5.949 0.620 1.00 87.25 107 TYR A N 1
ATOM 829 C CA . TYR A 1 107 ? 11.059 7.332 0.861 1.00 87.25 107 TYR A CA 1
ATOM 830 C C . TYR A 1 107 ? 9.839 7.400 1.782 1.00 87.25 107 TYR A C 1
ATOM 832 O O . TYR A 1 107 ? 9.030 6.467 1.795 1.00 87.25 107 TYR A O 1
ATOM 840 N N . PRO A 1 108 ? 9.678 8.492 2.555 1.00 88.81 108 PRO A N 1
ATOM 841 C CA . PRO A 1 108 ? 8.491 8.688 3.375 1.00 88.81 108 PRO A CA 1
ATOM 842 C C . PRO A 1 108 ? 7.204 8.545 2.559 1.00 88.81 108 PRO A C 1
ATOM 844 O O . PRO A 1 108 ? 7.155 8.927 1.385 1.00 88.81 108 PRO A O 1
ATOM 847 N N . ILE A 1 109 ? 6.146 8.044 3.197 1.00 90.62 109 ILE A N 1
ATOM 848 C CA . ILE A 1 109 ? 4.829 7.920 2.568 1.00 90.62 109 ILE A CA 1
ATOM 849 C C . ILE A 1 109 ? 4.396 9.269 1.998 1.00 90.62 109 ILE A C 1
ATOM 851 O O . ILE A 1 109 ? 4.566 10.310 2.632 1.00 90.62 109 ILE A O 1
ATOM 855 N N . ASN A 1 110 ? 3.827 9.236 0.798 1.00 88.62 110 ASN A N 1
ATOM 856 C CA . ASN A 1 110 ? 3.427 10.419 0.046 1.00 88.62 110 ASN A CA 1
ATOM 857 C C . ASN A 1 110 ? 4.571 11.328 -0.451 1.00 88.62 110 ASN A C 1
ATOM 859 O O . ASN A 1 110 ? 4.311 12.456 -0.867 1.00 88.62 110 ASN A O 1
ATOM 863 N N . SER A 1 111 ? 5.818 10.843 -0.488 1.00 86.44 111 SER A N 1
ATOM 864 C CA . SER A 1 111 ? 6.912 11.515 -1.211 1.00 86.44 111 SER A CA 1
ATOM 865 C C . SER A 1 111 ? 6.738 11.311 -2.715 1.00 86.44 111 SER A C 1
ATOM 867 O O . SER A 1 111 ? 7.276 10.380 -3.299 1.00 86.44 111 SER A O 1
ATOM 869 N N . MET A 1 112 ? 5.905 12.127 -3.342 1.00 80.88 112 MET A N 1
ATOM 870 C CA . MET A 1 112 ? 5.523 11.926 -4.737 1.00 80.88 112 MET A CA 1
ATOM 871 C C . MET A 1 112 ? 6.636 12.360 -5.701 1.00 80.88 112 MET A C 1
ATOM 873 O O . MET A 1 112 ? 7.158 13.467 -5.591 1.00 80.88 112 MET A O 1
ATOM 877 N N . VAL A 1 113 ? 6.976 11.497 -6.663 1.00 78.19 113 VAL A N 1
ATOM 878 C CA . VAL A 1 113 ? 7.903 11.788 -7.770 1.00 78.19 113 VAL A CA 1
ATOM 879 C C . VAL A 1 113 ? 7.350 11.227 -9.081 1.00 78.19 113 VAL A C 1
ATOM 881 O O . VAL A 1 113 ? 6.620 10.233 -9.063 1.00 78.19 113 VAL A O 1
ATOM 884 N N . ALA A 1 114 ? 7.720 11.852 -10.205 1.00 79.94 114 ALA A N 1
ATOM 885 C CA . ALA A 1 114 ? 7.295 11.459 -11.553 1.00 79.94 114 ALA A CA 1
ATOM 886 C C . ALA A 1 114 ? 5.766 11.237 -11.639 1.00 79.94 114 ALA A C 1
ATOM 888 O O . ALA A 1 114 ? 4.979 11.946 -11.008 1.00 79.94 114 ALA A O 1
ATOM 889 N N . ASP A 1 115 ? 5.358 10.209 -12.375 1.00 75.69 115 ASP A N 1
ATOM 890 C CA . ASP A 1 115 ? 4.000 9.680 -12.495 1.00 75.69 115 ASP A CA 1
ATOM 891 C C . ASP A 1 115 ? 3.229 9.463 -11.180 1.00 75.69 115 ASP A C 1
ATOM 893 O O . ASP A 1 115 ? 1.997 9.452 -11.205 1.00 75.69 115 ASP A O 1
ATOM 897 N N . LEU A 1 116 ? 3.906 9.229 -10.045 1.00 78.62 116 LEU A N 1
ATOM 898 C CA . LEU A 1 116 ? 3.222 8.968 -8.773 1.00 78.62 116 LEU A CA 1
ATOM 899 C C . LEU A 1 116 ? 2.550 10.239 -8.240 1.00 78.62 116 LEU A C 1
ATOM 901 O O . LEU A 1 116 ? 1.518 10.134 -7.595 1.00 78.62 116 LEU A O 1
ATOM 905 N N . GLY A 1 117 ? 3.083 11.426 -8.546 1.00 76.50 117 GLY A N 1
ATOM 906 C CA . GLY A 1 117 ? 2.446 12.711 -8.229 1.00 76.50 117 GLY A CA 1
ATOM 907 C C . GLY A 1 117 ? 1.385 13.152 -9.237 1.00 76.50 117 GLY A C 1
ATOM 908 O O . GLY A 1 117 ? 0.976 14.307 -9.205 1.00 76.50 117 GLY A O 1
ATOM 909 N N . GLY A 1 118 ? 0.991 12.269 -10.158 1.00 86.00 118 GLY A N 1
ATOM 910 C CA . GLY A 1 118 ? 0.126 12.588 -11.285 1.00 86.00 118 GLY A CA 1
ATOM 911 C C . GLY A 1 118 ? -1.381 12.428 -11.026 1.00 86.00 118 GLY A C 1
ATOM 912 O O . GLY A 1 118 ? -1.826 12.182 -9.898 1.00 86.00 118 GLY A O 1
ATOM 913 N N . PRO A 1 119 ? -2.189 12.498 -12.100 1.00 90.25 119 PRO A N 1
ATOM 914 C CA . PRO A 1 119 ? -3.651 12.512 -12.040 1.00 90.25 119 PRO A CA 1
ATOM 915 C C . PRO A 1 119 ? -4.290 11.346 -11.276 1.00 90.25 119 PRO A C 1
ATOM 917 O O . PRO A 1 119 ? -5.350 11.513 -10.680 1.00 90.25 119 PRO A O 1
ATOM 920 N N . LEU A 1 120 ? -3.678 10.156 -11.261 1.00 91.25 120 LEU A N 1
ATOM 921 C CA . LEU A 1 120 ? -4.226 9.012 -10.518 1.00 91.25 120 LEU A CA 1
ATOM 922 C C . LEU A 1 120 ? -4.063 9.172 -9.000 1.00 91.25 120 LEU A C 1
ATOM 924 O O . LEU A 1 120 ? -4.966 8.817 -8.237 1.00 91.25 120 LEU A O 1
ATOM 928 N N . PHE A 1 121 ? -2.956 9.765 -8.552 1.00 91.50 121 PHE A N 1
ATOM 929 C CA . PHE A 1 121 ? -2.774 10.123 -7.149 1.00 91.50 121 PHE A CA 1
ATOM 930 C C . PHE A 1 121 ? -3.701 11.266 -6.734 1.00 91.50 121 PHE A C 1
ATOM 932 O O . PHE A 1 121 ? -4.326 11.177 -5.675 1.00 91.50 121 PHE A O 1
ATOM 939 N N . GLU A 1 122 ? -3.853 12.297 -7.567 1.00 90.69 122 GLU A N 1
ATOM 940 C CA . GLU A 1 122 ? -4.826 13.379 -7.345 1.00 90.69 122 GLU A CA 1
ATOM 941 C C . GLU A 1 122 ? -6.262 12.848 -7.309 1.00 90.69 122 GLU A C 1
ATOM 943 O O . GLU A 1 122 ? -7.078 13.265 -6.488 1.00 90.69 122 GLU A O 1
ATOM 948 N N . ALA A 1 123 ? -6.557 11.834 -8.122 1.00 90.44 123 ALA A N 1
ATOM 949 C CA . ALA A 1 123 ? -7.820 11.119 -8.075 1.00 90.44 123 ALA A CA 1
ATOM 950 C C . ALA A 1 123 ? -7.977 10.252 -6.815 1.00 90.44 123 ALA A C 1
ATOM 952 O O . ALA A 1 123 ? -9.022 9.629 -6.668 1.00 90.44 123 ALA A O 1
ATOM 953 N N . GLY A 1 124 ? -7.016 10.190 -5.890 1.00 91.44 124 GLY A N 1
ATOM 954 C CA . GLY A 1 124 ? -7.128 9.451 -4.628 1.00 91.44 124 GLY A CA 1
ATOM 955 C C . GLY A 1 124 ? -6.906 7.941 -4.753 1.00 91.44 124 GLY A C 1
ATOM 956 O O . GLY A 1 124 ? -7.418 7.175 -3.935 1.00 91.44 124 GLY A O 1
ATOM 957 N N . TRP A 1 125 ? -6.210 7.482 -5.795 1.00 93.25 125 TRP A N 1
ATOM 958 C CA . TRP A 1 125 ? -5.896 6.061 -5.946 1.00 93.25 125 TRP A CA 1
ATOM 959 C C . TRP A 1 125 ? -4.733 5.690 -5.009 1.00 93.25 125 TRP A C 1
ATOM 961 O O . TRP A 1 125 ? -3.804 6.483 -4.858 1.00 93.25 125 TRP A O 1
ATOM 971 N N . PRO A 1 126 ? -4.739 4.507 -4.369 1.00 94.44 126 PRO A N 1
ATOM 972 C CA . PRO A 1 126 ? -3.543 3.982 -3.724 1.00 94.44 126 PRO A CA 1
ATOM 973 C C . PRO A 1 126 ? -2.481 3.770 -4.796 1.00 94.44 126 PRO A C 1
ATOM 975 O O . PRO A 1 126 ? -2.782 3.152 -5.818 1.00 94.44 126 PRO A O 1
ATOM 978 N N . CYS A 1 127 ? -1.264 4.257 -4.590 1.00 94.81 127 CYS A N 1
ATOM 979 C CA . CYS A 1 127 ? -0.228 4.227 -5.615 1.00 94.81 127 CYS A CA 1
ATOM 980 C C . CYS A 1 127 ? 1.072 3.630 -5.066 1.00 94.81 127 CYS A C 1
ATOM 982 O O . CYS A 1 127 ? 1.457 3.889 -3.924 1.00 94.81 127 CYS A O 1
ATOM 984 N N . LEU A 1 128 ? 1.754 2.857 -5.908 1.00 96.31 128 LEU A N 1
ATOM 985 C CA . LEU A 1 128 ? 3.090 2.314 -5.682 1.00 96.31 128 LEU A CA 1
ATOM 986 C C . LEU A 1 128 ? 3.923 2.573 -6.936 1.00 96.31 128 LEU A C 1
ATOM 988 O O . LEU A 1 128 ? 3.562 2.111 -8.012 1.00 96.31 128 LEU A O 1
ATOM 992 N N . LEU A 1 129 ? 5.037 3.280 -6.802 1.00 94.56 129 LEU A N 1
ATOM 993 C CA . LEU A 1 129 ? 5.998 3.526 -7.868 1.00 94.56 129 LEU A CA 1
ATOM 994 C C . LEU A 1 129 ? 7.286 2.787 -7.553 1.00 94.56 129 LEU A C 1
ATOM 996 O O . LEU A 1 129 ? 7.906 2.994 -6.507 1.00 94.56 129 LEU A O 1
ATOM 1000 N N . ILE A 1 130 ? 7.692 1.979 -8.521 1.00 93.81 130 ILE A N 1
ATOM 1001 C CA . ILE A 1 130 ? 9.024 1.408 -8.620 1.00 93.81 130 ILE A CA 1
ATOM 1002 C C . ILE A 1 130 ? 9.730 2.180 -9.728 1.00 93.81 130 ILE A C 1
ATOM 1004 O O . ILE A 1 130 ? 9.316 2.111 -10.887 1.00 93.81 130 ILE A O 1
ATOM 1008 N N . ILE A 1 131 ? 10.765 2.931 -9.364 1.00 90.69 131 ILE A N 1
ATOM 1009 C CA . ILE A 1 131 ? 11.479 3.807 -10.295 1.00 90.69 131 ILE A CA 1
ATOM 1010 C C . ILE A 1 131 ? 12.971 3.562 -10.241 1.00 90.69 131 ILE A C 1
ATOM 1012 O O . ILE A 1 131 ? 13.526 3.346 -9.164 1.00 90.69 131 ILE A O 1
ATOM 1016 N N . SER A 1 132 ? 13.631 3.615 -11.390 1.00 90.25 132 SER A N 1
ATOM 1017 C CA . SER A 1 132 ? 15.087 3.624 -11.456 1.00 90.25 132 SER A CA 1
ATOM 1018 C C . SER A 1 132 ? 15.586 4.512 -12.590 1.00 90.25 132 SER A C 1
ATOM 1020 O O . SER A 1 132 ? 14.936 4.642 -13.626 1.00 90.25 132 SER A O 1
ATOM 1022 N N . LYS A 1 133 ? 16.711 5.201 -12.374 1.00 88.12 133 LYS A N 1
ATOM 1023 C CA . LYS A 1 133 ? 17.308 6.107 -13.367 1.00 88.12 133 LYS A CA 1
ATOM 1024 C C . LYS A 1 133 ? 18.821 5.913 -13.387 1.00 88.12 133 LYS A C 1
ATOM 1026 O O . LYS A 1 133 ? 19.465 5.822 -12.340 1.00 88.12 133 LYS A O 1
ATOM 1031 N N . HIS A 1 134 ? 19.398 5.897 -14.582 1.00 87.75 134 HIS A N 1
ATOM 1032 C CA . HIS A 1 134 ? 20.847 5.948 -14.779 1.00 87.75 134 HIS A CA 1
ATOM 1033 C C . HIS A 1 134 ? 21.278 7.342 -15.242 1.00 87.75 134 HIS A C 1
ATOM 1035 O O . HIS A 1 134 ? 20.466 8.159 -15.670 1.00 87.75 134 HIS A O 1
ATOM 1041 N N . ILE A 1 135 ? 22.588 7.594 -15.206 1.00 89.94 135 ILE A N 1
ATOM 1042 C CA . ILE A 1 135 ? 23.198 8.896 -15.524 1.00 89.94 135 ILE A CA 1
ATOM 1043 C C . ILE A 1 135 ? 22.935 9.400 -16.957 1.00 89.94 135 ILE A C 1
ATOM 1045 O O . ILE A 1 135 ? 23.097 10.581 -17.230 1.00 89.94 135 ILE A O 1
ATOM 1049 N N . TYR A 1 136 ? 22.524 8.516 -17.872 1.00 91.56 136 TYR A N 1
ATOM 1050 C CA . TYR A 1 136 ? 22.236 8.865 -19.271 1.00 91.56 136 TYR A CA 1
ATOM 1051 C C . TYR A 1 136 ? 20.757 9.176 -19.543 1.00 91.56 136 TYR A C 1
ATOM 1053 O O . TYR A 1 136 ? 20.412 9.439 -20.693 1.00 91.56 136 TYR A O 1
ATOM 1061 N N . TYR A 1 137 ? 19.892 9.140 -18.524 1.00 91.06 137 TYR A N 1
ATOM 1062 C CA . TYR A 1 137 ? 18.476 9.501 -18.635 1.00 91.06 137 TYR A CA 1
ATOM 1063 C C . TYR A 1 137 ? 18.296 10.856 -19.345 1.00 91.06 137 TYR A C 1
ATOM 1065 O O . TYR A 1 137 ? 19.028 11.805 -19.067 1.00 91.06 137 TYR A O 1
ATOM 1073 N N . HIS A 1 138 ? 17.333 10.939 -20.271 1.00 91.81 138 HIS A N 1
ATOM 1074 C CA . HIS A 1 138 ? 17.065 12.129 -21.103 1.00 91.81 138 HIS A CA 1
ATOM 1075 C C . HIS A 1 138 ? 18.223 12.562 -22.016 1.00 91.81 138 HIS A C 1
ATOM 1077 O O . HIS A 1 138 ? 18.322 13.723 -22.417 1.00 91.81 138 HIS A O 1
ATOM 1083 N N . THR A 1 139 ? 19.080 11.621 -22.409 1.00 93.31 139 THR A N 1
ATOM 1084 C CA . THR A 1 139 ? 20.121 11.859 -23.412 1.00 93.31 139 THR A CA 1
ATOM 1085 C C . THR A 1 139 ? 20.006 10.870 -24.564 1.00 93.31 139 THR A C 1
ATOM 1087 O O . THR A 1 139 ? 19.404 9.807 -24.440 1.00 93.31 139 THR A O 1
ATOM 1090 N N . MET A 1 140 ? 20.676 11.169 -25.678 1.00 95.50 140 MET A N 1
ATOM 1091 C CA . MET A 1 140 ? 20.808 10.239 -26.808 1.00 95.50 140 MET A CA 1
ATOM 1092 C C . MET A 1 140 ? 21.583 8.952 -26.461 1.00 95.50 140 MET A C 1
ATOM 1094 O O . MET A 1 140 ? 21.680 8.063 -27.300 1.00 95.50 140 MET A O 1
ATOM 1098 N N . LEU A 1 141 ? 22.167 8.868 -25.259 1.00 92.88 141 LEU A N 1
ATOM 1099 C CA . LEU A 1 141 ? 22.907 7.710 -24.752 1.00 92.88 141 LEU A CA 1
ATOM 1100 C C . LEU A 1 141 ? 22.041 6.783 -23.880 1.00 92.88 141 LEU A C 1
ATOM 1102 O O . LEU A 1 141 ? 22.546 5.768 -23.392 1.00 92.88 141 LEU A O 1
ATOM 1106 N N . ASP A 1 142 ? 20.765 7.122 -23.670 1.00 92.44 142 ASP A N 1
ATOM 1107 C CA . ASP A 1 142 ? 19.762 6.218 -23.106 1.00 92.44 142 ASP A CA 1
ATOM 1108 C C . ASP A 1 142 ? 19.326 5.201 -24.168 1.00 92.44 142 ASP A C 1
ATOM 1110 O O . ASP A 1 142 ? 18.335 5.359 -24.883 1.00 92.44 142 ASP A O 1
ATOM 1114 N N . THR A 1 143 ? 20.175 4.196 -24.351 1.00 91.69 143 THR A N 1
ATOM 111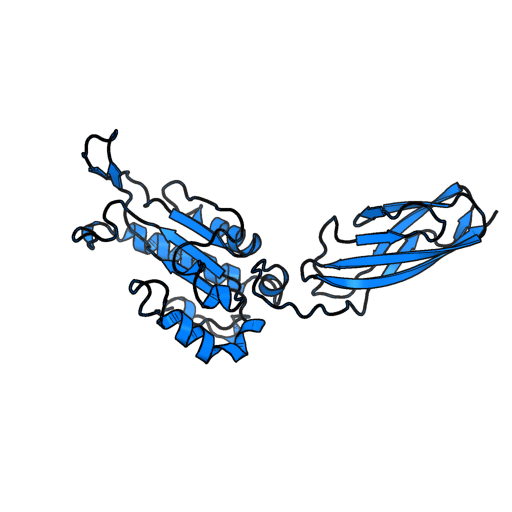5 C CA . THR A 1 143 ? 20.066 3.205 -25.417 1.00 91.69 143 THR A CA 1
ATOM 1116 C C . THR A 1 143 ? 20.080 1.788 -24.850 1.00 91.69 143 THR A C 1
ATOM 1118 O O . THR A 1 143 ? 20.427 1.546 -23.692 1.00 91.69 143 THR A O 1
ATOM 1121 N N . MET A 1 144 ? 19.704 0.807 -25.675 1.00 90.62 144 MET A N 1
ATOM 1122 C CA . MET A 1 144 ? 19.543 -0.585 -25.236 1.00 90.62 144 MET A CA 1
ATOM 1123 C C . MET A 1 144 ? 20.817 -1.222 -24.671 1.00 90.62 144 MET A C 1
ATOM 1125 O O . MET A 1 144 ? 20.728 -2.155 -23.880 1.00 90.62 144 MET A O 1
ATOM 1129 N N . GLU A 1 145 ? 21.998 -0.710 -25.014 1.00 89.56 145 GLU A N 1
ATOM 1130 C CA . GLU A 1 145 ? 23.285 -1.167 -24.482 1.00 89.56 145 GLU A CA 1
ATOM 1131 C C . GLU A 1 145 ? 23.419 -0.921 -22.972 1.00 89.56 145 GLU A C 1
ATOM 1133 O O . GLU A 1 145 ? 24.307 -1.488 -22.335 1.00 89.56 145 GLU A O 1
ATOM 1138 N N . LYS A 1 146 ? 22.557 -0.079 -22.386 1.00 89.69 146 LYS A N 1
ATOM 1139 C CA . LYS A 1 146 ? 22.494 0.163 -20.937 1.00 89.69 146 LYS A CA 1
ATOM 1140 C C . LYS A 1 146 ? 21.630 -0.858 -20.203 1.00 89.69 146 LYS A C 1
ATOM 1142 O O . LYS A 1 146 ? 21.593 -0.826 -18.979 1.00 89.69 146 LYS A O 1
ATOM 1147 N N . ILE A 1 147 ? 20.965 -1.763 -20.919 1.00 89.25 147 ILE A N 1
ATOM 1148 C CA . ILE A 1 147 ? 20.037 -2.759 -20.379 1.00 89.25 147 ILE A CA 1
ATOM 1149 C C . ILE A 1 147 ? 20.603 -4.157 -20.634 1.00 89.25 147 ILE A C 1
ATOM 1151 O O . ILE A 1 147 ? 21.001 -4.493 -21.748 1.00 89.25 147 ILE A O 1
ATOM 1155 N N . THR A 1 148 ? 20.606 -5.013 -19.609 1.00 87.06 148 THR A N 1
ATOM 1156 C CA . THR A 1 148 ? 21.090 -6.400 -19.739 1.00 87.06 148 THR A CA 1
ATOM 1157 C C . THR A 1 148 ? 19.952 -7.423 -19.637 1.00 87.06 148 THR A C 1
ATOM 1159 O O . THR A 1 148 ? 18.991 -7.203 -18.894 1.00 87.06 148 THR A O 1
ATOM 1162 N N . PRO A 1 149 ? 20.045 -8.592 -20.307 1.00 90.00 149 PRO A N 1
ATOM 1163 C CA . PRO A 1 149 ? 19.043 -9.652 -20.167 1.00 90.00 149 PRO A CA 1
ATOM 1164 C C . PRO A 1 149 ? 18.830 -10.129 -18.719 1.00 90.00 149 PRO A C 1
ATOM 1166 O O . PRO A 1 149 ? 17.688 -10.354 -18.321 1.00 90.00 149 PRO A O 1
ATOM 1169 N N . ASP A 1 150 ? 19.901 -10.236 -17.917 1.00 89.75 150 ASP A N 1
ATOM 1170 C CA . ASP A 1 150 ? 19.823 -10.568 -16.480 1.00 89.75 150 ASP A CA 1
ATOM 1171 C C . ASP A 1 150 ? 18.956 -9.559 -15.721 1.00 89.75 150 ASP A C 1
ATOM 1173 O O . ASP A 1 150 ? 18.091 -9.934 -14.931 1.00 89.75 150 ASP A O 1
ATOM 1177 N N . GLN A 1 151 ? 19.149 -8.268 -15.985 1.00 88.81 151 GLN A N 1
ATOM 1178 C CA . GLN A 1 151 ? 18.386 -7.214 -15.327 1.00 88.81 151 GLN A CA 1
ATOM 1179 C C . GLN A 1 151 ? 16.926 -7.219 -15.734 1.00 88.81 151 GLN A C 1
ATOM 1181 O O . GLN A 1 151 ? 16.061 -7.192 -14.861 1.00 88.81 151 GLN A O 1
ATOM 1186 N N . VAL A 1 152 ? 16.635 -7.316 -17.031 1.00 90.06 152 VAL A N 1
ATOM 1187 C CA . VAL A 1 152 ? 15.253 -7.428 -17.514 1.00 90.06 152 VAL A CA 1
ATOM 1188 C C . VAL A 1 152 ? 14.565 -8.631 -16.869 1.00 90.06 152 VAL A C 1
ATOM 1190 O O . VAL A 1 152 ? 13.420 -8.522 -16.426 1.00 90.06 152 VAL A O 1
ATOM 1193 N N . TYR A 1 153 ? 15.267 -9.760 -16.747 1.00 93.12 153 TYR A N 1
ATOM 1194 C CA . TYR A 1 153 ? 14.754 -10.954 -16.084 1.00 93.12 153 TYR A CA 1
ATOM 1195 C C . TYR A 1 153 ? 14.465 -10.713 -14.595 1.00 93.12 153 TYR A C 1
ATOM 1197 O O . TYR A 1 153 ? 13.334 -10.922 -14.153 1.00 93.12 153 TYR A O 1
ATOM 1205 N N . ARG A 1 154 ? 15.435 -10.202 -13.825 1.00 93.50 154 ARG A N 1
ATOM 1206 C CA . ARG A 1 154 ? 15.255 -9.923 -12.390 1.00 93.50 154 ARG A CA 1
ATOM 1207 C C . ARG A 1 154 ? 14.162 -8.888 -12.139 1.00 93.50 154 ARG A C 1
ATOM 1209 O O . ARG A 1 154 ? 13.294 -9.136 -11.311 1.00 93.50 154 ARG A O 1
ATOM 1216 N N . ARG A 1 155 ? 14.123 -7.785 -12.893 1.00 92.19 155 ARG A N 1
ATOM 1217 C CA . ARG A 1 155 ? 13.055 -6.769 -12.801 1.00 92.19 155 ARG A CA 1
ATOM 1218 C C . ARG A 1 155 ? 11.685 -7.350 -13.144 1.00 92.19 155 ARG A C 1
ATOM 1220 O O . ARG A 1 155 ? 10.699 -7.034 -12.484 1.00 92.19 155 ARG A O 1
ATOM 1227 N N . THR A 1 156 ? 11.614 -8.248 -14.127 1.00 94.94 156 THR A N 1
ATOM 1228 C CA . THR A 1 156 ? 10.374 -8.972 -14.441 1.00 94.94 156 THR A CA 1
ATOM 1229 C C . THR A 1 156 ? 9.915 -9.820 -13.255 1.00 94.94 156 THR A C 1
ATOM 1231 O O . THR A 1 156 ? 8.736 -9.775 -12.908 1.00 94.94 156 THR A O 1
ATOM 1234 N N . LEU A 1 157 ? 10.827 -10.549 -12.604 1.00 96.75 157 LEU A N 1
ATOM 1235 C CA . LEU A 1 157 ? 10.512 -11.337 -11.410 1.00 96.75 157 LEU A CA 1
ATOM 1236 C C . LEU A 1 157 ? 10.082 -10.465 -10.226 1.00 96.75 157 LEU A C 1
ATOM 1238 O O . LEU A 1 157 ? 9.100 -10.807 -9.574 1.00 96.75 157 LEU A O 1
ATOM 1242 N N . MET A 1 158 ? 10.743 -9.327 -9.993 1.00 96.12 158 MET A N 1
ATOM 1243 C CA . MET A 1 158 ? 10.339 -8.364 -8.959 1.00 96.12 158 MET A CA 1
ATOM 1244 C C . MET A 1 158 ? 8.899 -7.896 -9.188 1.00 96.12 158 MET A C 1
ATOM 1246 O O . MET A 1 158 ? 8.063 -8.010 -8.299 1.00 96.12 158 MET A O 1
ATOM 1250 N N . ASN A 1 159 ? 8.573 -7.453 -10.406 1.00 96.44 159 ASN A N 1
ATOM 1251 C CA . ASN A 1 159 ? 7.224 -6.996 -10.753 1.00 96.44 159 ASN A CA 1
ATOM 1252 C C . ASN A 1 159 ? 6.175 -8.113 -10.631 1.00 96.44 159 ASN A C 1
ATOM 1254 O O . ASN A 1 159 ? 5.051 -7.861 -10.199 1.00 96.44 159 ASN A O 1
ATOM 1258 N N . ILE A 1 160 ? 6.525 -9.353 -10.992 1.00 96.88 160 ILE A N 1
ATOM 1259 C CA . ILE A 1 160 ? 5.656 -10.518 -10.771 1.00 96.88 160 ILE A CA 1
ATOM 1260 C C . ILE A 1 160 ? 5.429 -10.740 -9.272 1.00 96.88 160 ILE A C 1
ATOM 1262 O O . ILE A 1 160 ? 4.284 -10.931 -8.869 1.00 96.88 160 ILE A O 1
ATOM 1266 N N . GLY A 1 161 ? 6.485 -10.676 -8.457 1.00 97.75 161 GLY A N 1
ATOM 1267 C CA . GLY A 1 161 ? 6.407 -10.802 -7.001 1.00 97.75 161 GLY A CA 1
ATOM 1268 C C . GLY A 1 161 ? 5.478 -9.761 -6.382 1.00 97.75 161 GLY A C 1
ATOM 1269 O O . GLY A 1 161 ? 4.560 -10.129 -5.652 1.00 97.75 161 GLY A O 1
ATOM 1270 N N . ILE A 1 162 ? 5.634 -8.490 -6.769 1.00 97.94 162 ILE A N 1
ATOM 1271 C CA . ILE A 1 162 ? 4.785 -7.387 -6.298 1.00 97.94 162 ILE A CA 1
ATOM 1272 C C . ILE A 1 162 ? 3.322 -7.676 -6.623 1.00 97.94 162 ILE A C 1
ATOM 1274 O O . ILE A 1 162 ? 2.464 -7.622 -5.746 1.00 97.94 162 ILE A O 1
ATOM 1278 N N . ILE A 1 163 ? 3.023 -8.011 -7.881 1.00 96.94 163 ILE A N 1
ATOM 1279 C CA . ILE A 1 163 ? 1.644 -8.260 -8.310 1.00 96.94 163 ILE A CA 1
ATOM 1280 C C . ILE A 1 163 ? 1.059 -9.491 -7.605 1.00 96.94 163 ILE A C 1
ATOM 1282 O O . ILE A 1 163 ? -0.088 -9.427 -7.176 1.00 96.94 163 ILE A O 1
ATOM 1286 N N . ASN A 1 164 ? 1.819 -10.578 -7.433 1.00 95.88 164 ASN A N 1
ATOM 1287 C CA . ASN A 1 164 ? 1.364 -11.751 -6.677 1.00 95.88 164 ASN A CA 1
ATOM 1288 C C . ASN A 1 164 ? 1.017 -11.382 -5.230 1.00 95.88 164 ASN A C 1
ATOM 1290 O O . ASN A 1 164 ? -0.067 -11.705 -4.768 1.00 95.88 164 ASN A O 1
ATOM 1294 N N . ARG A 1 165 ? 1.863 -10.613 -4.542 1.00 95.94 165 ARG A N 1
ATOM 1295 C CA . ARG A 1 165 ? 1.590 -10.166 -3.166 1.00 95.94 165 ARG A CA 1
ATOM 1296 C C . ARG A 1 165 ? 0.398 -9.218 -3.069 1.00 95.94 165 ARG A C 1
ATOM 1298 O O . ARG A 1 165 ? -0.392 -9.303 -2.131 1.00 95.94 165 ARG A O 1
ATOM 1305 N N . LEU A 1 166 ? 0.218 -8.342 -4.061 1.00 95.44 166 LEU A N 1
ATOM 1306 C CA . LEU A 1 166 ? -0.992 -7.525 -4.172 1.00 95.44 166 LEU A CA 1
ATOM 1307 C C . LEU A 1 166 ? -2.236 -8.407 -4.324 1.00 95.44 166 LEU A C 1
ATOM 1309 O O . LEU A 1 166 ? -3.245 -8.120 -3.681 1.00 95.44 166 LEU A O 1
ATOM 1313 N N . LEU A 1 167 ? -2.171 -9.468 -5.136 1.00 93.19 167 LEU A N 1
ATOM 1314 C CA . LEU A 1 167 ? -3.243 -10.458 -5.258 1.00 93.19 167 LEU A CA 1
ATOM 1315 C C . LEU A 1 167 ? -3.449 -11.221 -3.943 1.00 93.19 167 LEU A C 1
ATOM 1317 O O . LEU A 1 167 ? -4.582 -11.370 -3.525 1.00 93.19 167 LEU A O 1
ATOM 1321 N N . ASP A 1 168 ? -2.413 -11.621 -3.222 1.00 91.00 168 ASP A N 1
ATOM 1322 C CA . ASP A 1 168 ? -2.576 -12.418 -1.997 1.00 91.00 168 ASP A CA 1
ATOM 1323 C C . ASP A 1 168 ? -3.037 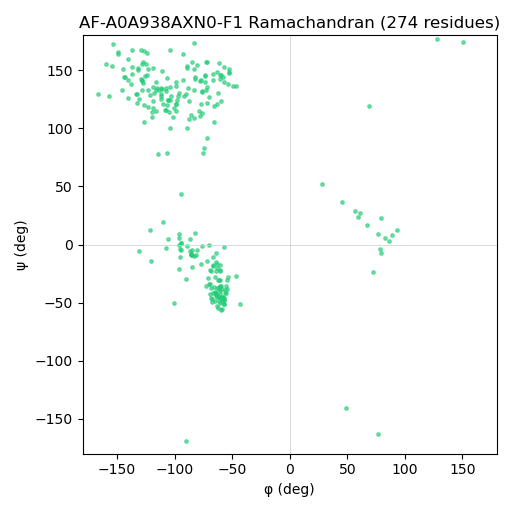-11.594 -0.783 1.00 91.00 168 ASP A C 1
ATOM 1325 O O . ASP A 1 168 ? -3.552 -12.144 0.191 1.00 91.00 168 ASP A O 1
ATOM 1329 N N . SER A 1 169 ? -2.912 -10.265 -0.839 1.00 89.19 169 SER A N 1
ATOM 1330 C CA . SER A 1 169 ? -3.330 -9.391 0.261 1.00 89.19 169 SER A CA 1
ATOM 1331 C C . SER A 1 169 ? -4.832 -9.533 0.588 1.00 89.19 169 SER A C 1
ATOM 1333 O O . SER A 1 169 ? -5.645 -9.702 -0.332 1.00 89.19 169 SER A O 1
ATOM 1335 N N . PRO A 1 170 ? -5.258 -9.404 1.862 1.00 85.19 170 PRO A N 1
ATOM 1336 C CA . PRO A 1 170 ? -6.668 -9.533 2.229 1.00 85.19 170 PRO A CA 1
ATOM 1337 C C . PRO A 1 170 ? -7.567 -8.539 1.485 1.00 85.19 170 PRO A C 1
ATOM 1339 O O . PRO A 1 170 ? -7.174 -7.397 1.216 1.00 85.19 170 PRO A O 1
ATOM 1342 N N . SER A 1 171 ? -8.784 -8.965 1.134 1.00 81.50 171 SER A N 1
ATOM 1343 C CA . SER A 1 171 ? -9.751 -8.094 0.454 1.00 81.50 171 SER A CA 1
ATOM 1344 C C . SER A 1 171 ? -10.017 -6.838 1.287 1.00 81.50 171 SER A C 1
ATOM 1346 O O . SER A 1 171 ? -10.061 -6.890 2.511 1.00 81.50 171 SER A O 1
ATOM 1348 N N . GLY A 1 172 ? -10.120 -5.679 0.638 1.00 80.25 172 GLY A N 1
ATOM 1349 C CA . GLY A 1 172 ? -10.337 -4.395 1.312 1.00 80.25 172 GLY A CA 1
ATOM 1350 C C . GLY A 1 172 ? -9.142 -3.835 2.098 1.00 80.25 172 GLY A C 1
ATOM 1351 O O . GLY A 1 172 ? -9.060 -2.617 2.222 1.00 80.25 172 GLY A O 1
ATOM 1352 N N . TYR A 1 173 ? -8.183 -4.654 2.551 1.00 83.38 173 TYR A N 1
ATOM 1353 C CA . TYR A 1 173 ? -7.073 -4.225 3.417 1.00 83.38 173 TYR A CA 1
ATOM 1354 C C . TYR A 1 173 ? -6.213 -3.100 2.824 1.00 83.38 173 TYR A C 1
ATOM 1356 O O . TYR A 1 173 ? -5.942 -2.115 3.501 1.00 83.38 173 TYR A O 1
ATOM 1364 N N . LEU A 1 174 ? -5.820 -3.191 1.552 1.00 89.88 174 LEU A N 1
ATOM 1365 C CA . LEU A 1 174 ? -4.983 -2.153 0.934 1.00 89.88 174 LEU A CA 1
ATOM 1366 C C . LEU A 1 174 ? -5.729 -0.827 0.728 1.00 89.88 174 LEU A C 1
ATOM 1368 O O . LEU A 1 174 ? -5.140 0.233 0.881 1.00 89.88 174 LEU A O 1
ATOM 1372 N N . ILE A 1 175 ? -7.032 -0.877 0.434 1.00 87.88 175 ILE A N 1
ATOM 1373 C CA . ILE A 1 175 ? -7.887 0.320 0.318 1.00 87.88 175 ILE A CA 1
ATOM 1374 C C . ILE A 1 175 ? -8.038 0.998 1.685 1.00 87.88 175 ILE A C 1
ATOM 1376 O O . ILE A 1 175 ? -7.989 2.215 1.820 1.00 87.88 175 ILE A O 1
ATOM 1380 N N . ALA A 1 176 ? -8.225 0.166 2.697 1.00 79.81 176 ALA A N 1
ATOM 1381 C CA . ALA A 1 176 ? -8.429 0.505 4.088 1.00 79.81 176 ALA A CA 1
ATOM 1382 C C . ALA A 1 176 ? -7.252 1.249 4.720 1.00 79.81 176 ALA A C 1
ATOM 1384 O O . ALA A 1 176 ? -7.435 2.276 5.373 1.00 79.81 176 ALA A O 1
ATOM 1385 N N . VAL A 1 177 ? -6.049 0.720 4.525 1.00 82.50 177 VAL A N 1
ATOM 1386 C CA . VAL A 1 177 ? -4.812 1.243 5.118 1.00 82.50 177 VAL A CA 1
ATOM 1387 C C . VAL A 1 177 ? -4.069 2.212 4.205 1.00 82.50 177 VAL A C 1
ATOM 1389 O O . VAL A 1 177 ? -3.004 2.698 4.590 1.00 82.50 177 VAL A O 1
ATOM 1392 N N . ASP A 1 178 ? -4.612 2.489 3.015 1.00 89.88 178 ASP A N 1
ATOM 1393 C CA . ASP A 1 178 ? -4.056 3.480 2.104 1.00 89.88 178 ASP A CA 1
ATOM 1394 C C . ASP A 1 178 ? -3.862 4.817 2.830 1.00 89.88 178 ASP A C 1
ATOM 1396 O O . ASP A 1 178 ? -4.573 5.123 3.788 1.00 89.88 178 ASP A O 1
ATOM 1400 N N . GLY A 1 179 ? -2.886 5.611 2.414 1.00 89.06 179 GLY A N 1
ATOM 1401 C CA . GLY A 1 179 ? -2.551 6.909 2.997 1.00 89.06 179 GLY A CA 1
ATOM 1402 C C . GLY A 1 179 ? -2.638 8.053 1.995 1.00 89.06 179 GLY A C 1
ATOM 1403 O O . GLY A 1 179 ? -2.167 9.144 2.317 1.00 89.06 179 GLY A O 1
ATOM 1404 N N . ASN A 1 180 ? -3.229 7.846 0.810 1.00 91.62 180 ASN A N 1
ATOM 1405 C CA . ASN A 1 180 ? -3.406 8.924 -0.155 1.00 91.62 180 ASN A CA 1
ATOM 1406 C C . ASN A 1 180 ? -4.331 10.012 0.442 1.00 91.62 180 ASN A C 1
ATOM 1408 O O . ASN A 1 180 ? -5.480 9.709 0.790 1.00 91.62 180 ASN A O 1
ATOM 1412 N N . PRO A 1 181 ? -3.868 11.272 0.567 1.00 89.19 181 PRO A N 1
ATOM 1413 C CA . PRO A 1 181 ? -4.651 12.355 1.165 1.00 89.19 181 PRO A CA 1
ATOM 1414 C C . PRO A 1 181 ? -5.854 12.786 0.311 1.00 89.19 181 PRO A C 1
ATOM 1416 O O . PRO A 1 181 ? -6.810 13.338 0.848 1.00 89.19 181 PRO A O 1
ATOM 1419 N N . ASN A 1 182 ? -5.844 12.508 -0.995 1.00 90.31 182 ASN A N 1
ATOM 1420 C CA . ASN A 1 182 ? -6.921 12.864 -1.925 1.00 90.31 182 ASN A CA 1
ATOM 1421 C C . ASN A 1 182 ? -8.036 11.804 -1.984 1.00 90.31 182 ASN A C 1
ATOM 1423 O O . ASN A 1 182 ? -9.062 11.977 -2.656 1.00 90.31 182 ASN A O 1
ATOM 1427 N N . ARG A 1 183 ? -7.853 10.666 -1.304 1.00 86.50 183 ARG A N 1
ATOM 1428 C CA . ARG A 1 183 ? -8.877 9.627 -1.211 1.00 86.50 183 ARG A CA 1
ATOM 1429 C C . ARG A 1 183 ? -9.934 10.048 -0.196 1.00 86.50 183 ARG A C 1
ATOM 1431 O O . ARG A 1 183 ? -9.691 10.041 1.010 1.00 86.50 183 ARG A O 1
ATOM 1438 N N . GLN A 1 184 ? -11.133 10.359 -0.686 1.00 77.00 184 GLN A N 1
ATOM 1439 C CA . GLN A 1 184 ? -12.294 10.530 0.180 1.00 77.00 184 GLN A CA 1
ATOM 1440 C C . GLN A 1 184 ? -12.633 9.183 0.813 1.00 77.00 184 GLN A C 1
ATOM 1442 O O . GLN A 1 184 ? -12.912 8.213 0.115 1.00 77.00 184 GLN A O 1
ATOM 1447 N N . ARG A 1 185 ? -12.576 9.113 2.142 1.00 70.31 185 ARG A N 1
ATOM 1448 C CA . ARG A 1 185 ? -12.998 7.927 2.883 1.00 70.31 185 ARG A CA 1
ATOM 1449 C C . ARG A 1 185 ? -14.394 8.178 3.394 1.00 70.31 185 ARG A C 1
ATOM 1451 O O . ARG A 1 185 ? -14.614 9.115 4.157 1.00 70.31 185 ARG A O 1
ATOM 1458 N N . GLU A 1 186 ? -15.322 7.326 2.992 1.00 62.00 186 GLU A N 1
ATOM 1459 C CA . GLU A 1 186 ? -16.586 7.233 3.698 1.00 62.00 186 GLU A CA 1
ATOM 1460 C C . GLU A 1 186 ? -16.273 6.685 5.097 1.00 62.00 186 GLU A C 1
ATOM 1462 O O . GLU A 1 186 ? -15.903 5.519 5.261 1.00 62.00 186 GLU A O 1
ATOM 1467 N N . VAL A 1 187 ? -16.330 7.557 6.104 1.00 61.34 187 VAL A N 1
ATOM 1468 C CA . VAL A 1 187 ? -16.178 7.158 7.503 1.00 61.34 187 VAL A CA 1
ATOM 1469 C C . VAL A 1 187 ? -17.444 6.404 7.880 1.00 61.34 187 VAL A C 1
ATOM 1471 O O . VAL A 1 187 ? -18.451 6.998 8.251 1.00 61.34 187 VAL A O 1
ATOM 1474 N N . LYS A 1 188 ? -17.418 5.084 7.713 1.00 65.38 188 LYS A N 1
ATOM 1475 C CA . LYS A 1 188 ? -18.507 4.221 8.168 1.00 65.38 188 LYS A CA 1
ATOM 1476 C C . LYS A 1 188 ? -18.396 4.017 9.670 1.00 65.38 188 LYS A C 1
ATOM 1478 O O . LYS A 1 188 ? -17.293 3.850 10.191 1.00 65.38 188 LYS A O 1
ATOM 1483 N N . GLU A 1 189 ? -19.530 4.003 10.355 1.00 72.06 189 GLU A N 1
ATOM 1484 C CA . GLU A 1 189 ? -19.564 3.523 11.730 1.00 72.06 189 GLU A CA 1
ATOM 1485 C C . GLU A 1 189 ? -19.259 2.022 11.768 1.00 72.06 189 GLU A C 1
ATOM 1487 O O . GLU A 1 189 ? -19.587 1.271 10.843 1.00 72.06 189 GLU A O 1
ATOM 1492 N N . ILE A 1 190 ? -18.606 1.579 12.838 1.00 76.44 190 ILE A N 1
ATOM 1493 C CA . ILE A 1 190 ? -18.427 0.155 13.115 1.00 76.44 190 ILE A CA 1
ATOM 1494 C C . ILE A 1 190 ? -19.656 -0.287 13.907 1.00 76.44 190 ILE A C 1
ATOM 1496 O O . ILE A 1 190 ? -19.807 0.096 15.065 1.00 76.44 190 ILE A O 1
ATOM 1500 N N . ALA A 1 191 ? -20.540 -1.052 13.261 1.00 68.50 191 ALA A N 1
ATOM 1501 C CA . ALA A 1 191 ? -21.836 -1.422 13.830 1.00 68.50 191 ALA A CA 1
ATOM 1502 C C . ALA A 1 191 ? -21.720 -2.388 15.024 1.00 68.50 191 ALA A C 1
ATOM 1504 O O . ALA A 1 191 ? -22.446 -2.232 16.000 1.00 68.50 191 ALA A O 1
ATOM 1505 N N . ASP A 1 192 ? -20.779 -3.338 14.973 1.00 78.19 192 ASP A N 1
ATOM 1506 C CA . ASP A 1 192 ? -20.615 -4.385 15.990 1.00 78.19 192 ASP A CA 1
ATOM 1507 C C . ASP A 1 192 ? -19.288 -4.245 16.741 1.00 78.19 192 ASP A C 1
ATOM 1509 O O . ASP A 1 192 ? -18.313 -4.968 16.509 1.00 78.19 192 ASP A O 1
ATOM 1513 N N . VAL A 1 193 ? -19.255 -3.300 17.680 1.00 87.56 193 VAL A N 1
ATOM 1514 C CA . VAL A 1 193 ? -18.176 -3.179 18.665 1.00 87.56 193 VAL A CA 1
ATOM 1515 C C . VAL A 1 193 ? -18.735 -3.478 20.050 1.00 87.56 193 VAL A C 1
ATOM 1517 O O . VAL A 1 193 ? -19.772 -2.950 20.442 1.00 87.56 193 VAL A O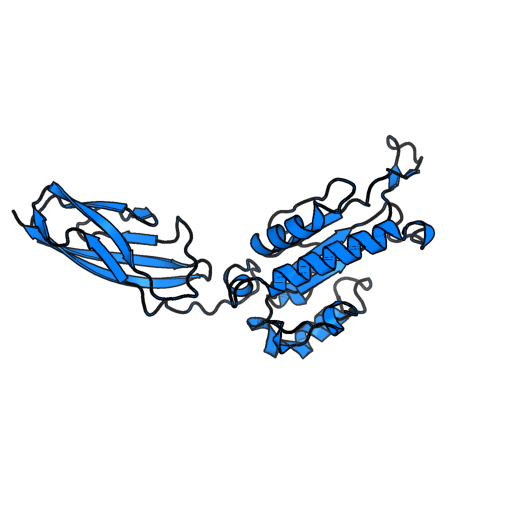 1
ATOM 1520 N N . SER A 1 194 ? -18.035 -4.308 20.821 1.00 91.25 194 SER A N 1
ATOM 1521 C CA . SER A 1 194 ? -18.420 -4.635 22.197 1.00 91.25 194 SER A CA 1
ATOM 1522 C C . SER A 1 194 ? -17.267 -4.401 23.167 1.00 91.25 194 SER A C 1
ATOM 1524 O O . SER A 1 194 ? -16.103 -4.413 22.774 1.00 91.25 194 SER A O 1
ATOM 1526 N N . ILE A 1 195 ? -17.583 -4.194 24.446 1.00 94.00 195 ILE A N 1
ATOM 1527 C CA . ILE A 1 195 ? -16.585 -4.128 25.519 1.00 94.00 195 ILE A CA 1
ATOM 1528 C C . ILE A 1 195 ? -16.614 -5.451 26.280 1.00 94.00 195 ILE A C 1
ATOM 1530 O O . ILE A 1 195 ? -17.669 -5.877 26.763 1.00 94.00 195 ILE A O 1
ATOM 1534 N N . GLN A 1 196 ? -15.455 -6.077 26.435 1.00 95.56 196 GLN A N 1
ATOM 1535 C CA . GLN A 1 196 ? -15.247 -7.152 27.394 1.00 95.56 196 GLN A CA 1
ATOM 1536 C C . GLN A 1 196 ? -14.742 -6.555 28.706 1.00 95.56 196 GLN A C 1
ATOM 1538 O O . GLN A 1 196 ? -13.791 -5.776 28.714 1.00 95.56 196 GLN A O 1
ATOM 1543 N N . VAL A 1 197 ? -15.417 -6.899 29.803 1.00 95.06 197 VAL A N 1
ATOM 1544 C CA . VAL A 1 197 ? -15.074 -6.451 31.156 1.00 95.06 197 VAL A CA 1
ATOM 1545 C C . VAL A 1 197 ? -15.090 -7.654 32.080 1.00 95.06 197 VAL A C 1
ATOM 1547 O O . VAL A 1 1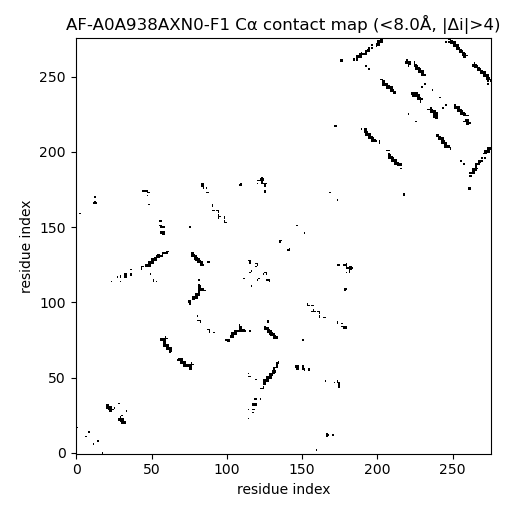97 ? -16.074 -8.396 32.086 1.00 95.06 197 VAL A O 1
ATOM 1550 N N . ILE A 1 198 ? -14.017 -7.843 32.851 1.00 95.31 198 ILE A N 1
ATOM 1551 C CA . ILE A 1 198 ? -13.929 -8.894 33.869 1.00 95.31 198 ILE A CA 1
ATOM 1552 C C . ILE A 1 198 ? -13.214 -8.353 35.124 1.00 95.31 198 ILE A C 1
ATOM 1554 O O . ILE A 1 198 ? -12.082 -7.878 35.002 1.00 95.31 198 ILE A O 1
ATOM 1558 N N . PRO A 1 199 ? -13.813 -8.462 36.327 1.00 95.06 199 PRO A N 1
ATOM 1559 C CA . PRO A 1 199 ? -15.236 -8.719 36.588 1.00 95.06 199 PRO A CA 1
ATOM 1560 C C . PRO A 1 199 ? -16.084 -7.481 36.245 1.00 95.06 199 PRO A C 1
ATOM 1562 O O . PRO A 1 199 ? -15.576 -6.366 36.282 1.00 95.06 199 PRO A O 1
ATOM 1565 N N . ASP A 1 200 ? -17.378 -7.643 35.962 1.00 88.94 200 ASP A N 1
ATOM 1566 C CA . ASP A 1 200 ? -18.313 -6.512 35.791 1.00 88.94 200 ASP A CA 1
ATOM 1567 C C . ASP A 1 200 ? -19.080 -6.145 37.076 1.00 88.94 200 ASP A C 1
ATOM 1569 O O . ASP A 1 200 ? -19.768 -5.124 37.122 1.00 88.94 200 ASP A O 1
ATOM 1573 N N . THR A 1 201 ? -18.895 -6.926 38.145 1.00 94.94 201 THR A N 1
ATOM 1574 C CA . THR A 1 201 ? -19.292 -6.585 39.515 1.00 94.94 201 THR A CA 1
ATOM 1575 C C . THR A 1 201 ? -18.092 -6.729 40.445 1.00 94.94 201 THR A C 1
ATOM 1577 O O . THR A 1 201 ? -17.525 -7.816 40.564 1.00 94.94 201 THR A O 1
ATOM 1580 N N . ILE A 1 202 ? -17.697 -5.640 41.102 1.00 95.38 202 ILE A N 1
ATOM 1581 C CA . ILE A 1 202 ? -16.497 -5.576 41.947 1.00 95.38 202 ILE A CA 1
ATOM 1582 C C . ILE A 1 202 ? -16.765 -4.827 43.255 1.00 95.38 202 ILE A C 1
ATOM 1584 O O . ILE A 1 202 ? -17.774 -4.141 43.379 1.00 95.38 202 ILE A O 1
ATOM 1588 N N . ARG A 1 203 ? -15.843 -4.923 44.220 1.00 96.56 203 ARG A N 1
ATOM 1589 C CA . ARG A 1 203 ? -15.833 -4.040 45.397 1.00 96.56 203 ARG A CA 1
ATOM 1590 C C . ARG A 1 203 ? -15.022 -2.780 45.128 1.00 96.56 203 ARG A C 1
ATOM 1592 O O . ARG A 1 203 ? -14.081 -2.820 44.334 1.00 96.56 203 ARG A O 1
ATOM 1599 N N . GLU A 1 204 ? -15.338 -1.696 45.823 1.00 95.12 204 GLU A N 1
ATOM 1600 C CA . GLU A 1 204 ? -14.531 -0.473 45.830 1.00 95.12 204 GLU A CA 1
ATOM 1601 C C . GLU A 1 204 ? -13.035 -0.783 46.033 1.00 95.12 204 GLU A C 1
ATOM 1603 O O . GLU A 1 204 ? -12.655 -1.641 46.833 1.00 95.12 204 GLU A O 1
ATOM 1608 N N . GLY A 1 205 ? -12.176 -0.125 45.255 1.00 94.06 205 GLY A N 1
ATOM 1609 C CA . GLY A 1 205 ? -10.728 -0.340 45.265 1.00 94.06 205 GLY A CA 1
ATOM 1610 C C . GLY A 1 205 ? -10.260 -1.592 44.515 1.00 94.06 205 GLY A C 1
ATOM 1611 O O . GLY A 1 205 ? -9.054 -1.804 44.383 1.00 94.06 205 GLY A O 1
ATOM 1612 N N . SER A 1 206 ? -11.177 -2.407 43.986 1.00 94.00 206 SER A N 1
ATOM 1613 C CA . SER A 1 206 ? -10.832 -3.552 43.138 1.00 94.00 206 SER A CA 1
ATOM 1614 C C . SER A 1 206 ? -10.644 -3.141 41.679 1.00 94.00 206 SER A C 1
ATOM 1616 O O . SER A 1 206 ? -11.162 -2.128 41.207 1.00 94.00 206 SER A O 1
ATOM 1618 N N . MET A 1 207 ? -9.894 -3.965 40.953 1.00 94.81 207 MET A N 1
ATOM 1619 C CA . MET A 1 207 ? -9.566 -3.745 39.552 1.00 94.81 207 MET A CA 1
ATOM 1620 C C . MET A 1 207 ? -10.572 -4.428 38.621 1.00 94.81 207 MET A C 1
ATOM 1622 O O . MET A 1 207 ? -10.961 -5.572 38.859 1.00 94.81 207 MET A O 1
ATOM 1626 N N . VAL A 1 208 ? -10.905 -3.761 37.518 1.00 96.38 208 VAL A N 1
ATOM 1627 C CA . VAL A 1 208 ? -11.498 -4.380 36.326 1.00 96.38 208 VAL A CA 1
ATOM 1628 C C . VAL A 1 208 ? -10.468 -4.450 35.205 1.00 96.38 208 VAL A C 1
ATOM 1630 O O . VAL A 1 208 ? -9.661 -3.533 35.038 1.00 96.38 208 VAL A O 1
ATOM 1633 N N . MET A 1 209 ? -10.499 -5.522 34.419 1.00 97.00 209 MET A N 1
ATOM 1634 C CA . MET A 1 209 ? -9.800 -5.602 33.137 1.00 97.00 209 MET A CA 1
ATOM 1635 C C . MET A 1 209 ? -10.777 -5.322 32.003 1.00 97.00 209 MET A C 1
ATOM 1637 O O . MET A 1 209 ? -11.892 -5.847 32.004 1.00 97.00 209 MET A O 1
ATOM 1641 N N . VAL A 1 210 ? -10.341 -4.514 31.038 1.00 96.56 210 VAL A N 1
ATOM 1642 C CA . VAL A 1 210 ? -11.163 -4.041 29.924 1.00 96.56 210 VAL A CA 1
ATOM 1643 C C . VAL A 1 210 ? -10.403 -4.188 28.612 1.00 96.56 210 VAL A C 1
ATOM 1645 O O . VAL A 1 210 ? -9.253 -3.761 28.485 1.00 96.56 210 VAL A O 1
ATOM 1648 N N . TRP A 1 211 ? -11.048 -4.803 27.630 1.00 93.88 211 TRP A N 1
ATOM 1649 C CA . TRP A 1 211 ? -10.567 -4.888 26.255 1.00 93.88 211 TRP A CA 1
ATOM 1650 C C . TRP A 1 211 ? -11.761 -4.942 25.297 1.00 93.88 211 TRP A C 1
ATOM 1652 O O . TRP A 1 211 ? -12.894 -5.181 25.725 1.00 93.88 211 TRP A O 1
ATOM 1662 N N . PRO A 1 212 ? -11.564 -4.737 23.993 1.00 90.50 212 PRO A N 1
ATOM 1663 C CA . PRO A 1 212 ? -12.664 -4.753 23.054 1.00 90.50 212 PRO A CA 1
ATOM 1664 C C . PRO A 1 212 ? -12.987 -6.205 22.676 1.00 90.50 212 PRO A C 1
ATOM 1666 O O . PRO A 1 212 ? -12.093 -7.037 22.513 1.00 90.50 212 PRO A O 1
ATOM 1669 N N . GLY A 1 213 ? -14.267 -6.516 22.508 1.00 84.94 213 GLY A N 1
ATOM 1670 C CA . GLY A 1 213 ? -14.722 -7.720 21.817 1.00 84.94 213 GLY A CA 1
ATOM 1671 C C . GLY A 1 213 ? -15.059 -7.378 20.368 1.00 84.94 213 GLY A C 1
ATOM 1672 O O . GLY A 1 213 ? -15.827 -6.441 20.130 1.00 84.94 213 GLY A O 1
ATOM 1673 N N . TYR A 1 214 ? -14.499 -8.126 19.416 1.00 70.75 214 TYR A N 1
ATOM 1674 C CA . TYR A 1 214 ? -14.612 -7.843 17.981 1.00 70.75 214 TYR A CA 1
ATOM 1675 C C . TYR A 1 214 ? -15.355 -8.950 17.233 1.00 70.75 214 TYR A C 1
ATOM 1677 O O . TYR A 1 214 ? -15.081 -10.127 17.466 1.00 70.75 214 TYR A O 1
ATOM 1685 N N . TRP A 1 215 ? -16.216 -8.563 16.286 1.00 59.69 215 TRP A N 1
ATOM 1686 C CA . TRP A 1 215 ? -16.870 -9.489 15.346 1.00 59.69 215 TRP A CA 1
ATOM 1687 C C . TRP A 1 215 ? -16.781 -9.050 13.875 1.00 59.69 215 TRP A C 1
ATOM 1689 O O . TRP A 1 215 ? -17.163 -9.811 12.989 1.00 59.69 215 TRP A O 1
ATOM 1699 N N . ASP A 1 216 ? -16.240 -7.861 13.589 1.00 65.44 216 ASP A N 1
ATOM 1700 C CA . ASP A 1 216 ? -16.043 -7.388 12.216 1.00 65.44 216 ASP A CA 1
ATOM 1701 C C . ASP A 1 216 ? -14.705 -7.891 11.642 1.00 65.44 216 ASP A C 1
ATOM 1703 O O . ASP A 1 216 ? -13.627 -7.455 12.054 1.00 65.44 216 ASP A O 1
ATOM 1707 N N . VAL A 1 217 ? -14.790 -8.794 10.659 1.00 58.09 217 VAL A N 1
ATOM 1708 C CA . VAL A 1 217 ? -13.648 -9.407 9.955 1.00 58.09 217 VAL A CA 1
ATOM 1709 C C . VAL A 1 217 ? -12.788 -8.404 9.177 1.00 58.09 217 VAL A C 1
ATOM 1711 O O . VAL A 1 217 ? -11.652 -8.717 8.828 1.00 58.09 217 VAL A O 1
ATOM 1714 N N . ASP A 1 218 ? -13.303 -7.202 8.915 1.00 62.16 218 ASP A N 1
ATOM 1715 C CA . ASP A 1 218 ? -12.606 -6.146 8.177 1.00 62.16 218 ASP A CA 1
ATOM 1716 C C . ASP A 1 218 ? -11.888 -5.126 9.082 1.00 62.16 218 ASP A C 1
ATOM 1718 O O . ASP A 1 218 ? -11.208 -4.213 8.587 1.00 62.16 218 ASP A O 1
ATOM 1722 N N . MET A 1 219 ? -12.032 -5.254 10.403 1.00 69.75 219 MET A N 1
ATOM 1723 C CA . MET A 1 219 ? -11.514 -4.306 11.386 1.00 69.75 219 MET A CA 1
ATOM 1724 C C . MET A 1 219 ? -10.004 -4.471 11.605 1.00 69.75 219 MET A C 1
ATOM 1726 O O . MET A 1 219 ? -9.522 -5.516 12.030 1.00 69.75 219 MET A O 1
ATOM 1730 N N . VAL A 1 220 ? -9.243 -3.402 11.353 1.00 73.12 220 VAL A N 1
ATOM 1731 C CA . VAL A 1 220 ? -7.792 -3.341 11.605 1.00 73.12 220 VAL A CA 1
ATOM 1732 C C . VAL A 1 220 ? -7.537 -2.221 12.597 1.00 73.12 220 VAL A C 1
ATOM 1734 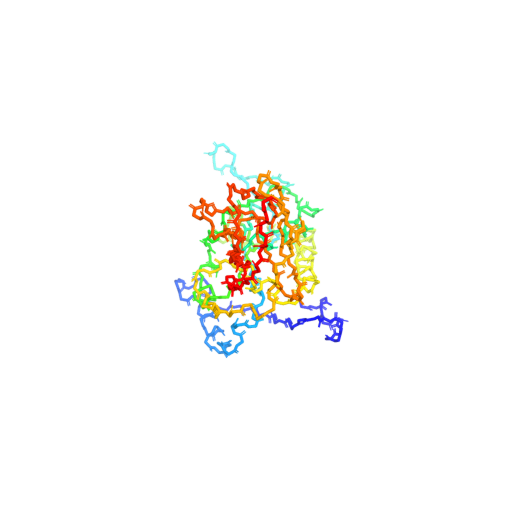O O . VAL A 1 220 ? -7.697 -1.065 12.236 1.00 73.12 220 VAL A O 1
ATOM 1737 N N . ILE A 1 221 ? -7.153 -2.511 13.836 1.00 73.19 221 ILE A N 1
ATOM 1738 C CA . ILE A 1 221 ? -7.031 -1.481 14.881 1.00 73.19 221 ILE A CA 1
ATOM 1739 C C . ILE A 1 221 ? -5.565 -1.216 15.180 1.00 73.19 221 ILE A C 1
ATOM 1741 O O . ILE A 1 221 ? -4.770 -2.140 15.339 1.00 73.19 221 ILE A O 1
ATOM 1745 N N . ARG A 1 222 ? -5.207 0.064 15.264 1.00 71.44 222 ARG A N 1
ATOM 1746 C CA . ARG A 1 222 ? -3.867 0.484 15.677 1.00 71.44 222 ARG A CA 1
ATOM 1747 C C . ARG A 1 222 ? -3.751 0.450 17.208 1.00 71.44 222 ARG A C 1
ATOM 1749 O O . ARG A 1 222 ? -4.766 0.610 17.881 1.00 71.44 222 ARG A O 1
ATOM 1756 N N . PRO A 1 223 ? -2.552 0.293 17.795 1.00 70.56 223 PRO A N 1
ATOM 1757 C CA . PRO A 1 223 ? -2.381 0.299 19.254 1.00 70.56 223 PRO A CA 1
ATOM 1758 C C . PRO A 1 223 ? -2.962 1.535 19.969 1.00 70.56 223 PRO A C 1
ATOM 1760 O O . PRO A 1 223 ? -3.367 1.441 21.127 1.00 70.56 223 PRO A O 1
ATOM 1763 N N . ASP A 1 224 ? -3.025 2.668 19.268 1.00 79.62 224 ASP A N 1
ATOM 1764 C CA . ASP A 1 224 ? -3.581 3.959 19.687 1.00 79.62 224 ASP A CA 1
ATOM 1765 C C . ASP A 1 224 ? -5.035 4.192 19.223 1.00 79.62 224 ASP A C 1
ATOM 1767 O O . ASP A 1 224 ? -5.595 5.268 19.418 1.00 79.62 224 ASP A O 1
ATOM 1771 N N . GLY A 1 225 ? -5.660 3.190 18.604 1.00 85.19 225 GLY A N 1
ATOM 1772 C CA . GLY A 1 225 ? -6.995 3.274 18.017 1.00 85.19 225 GLY A CA 1
ATOM 1773 C C . GLY A 1 225 ? -8.140 2.999 18.988 1.00 85.19 225 GLY A C 1
ATOM 1774 O O . GLY A 1 225 ? -9.278 2.925 18.547 1.00 85.19 225 GLY A O 1
ATOM 1775 N N . VAL A 1 226 ? -7.887 2.803 20.284 1.00 91.94 226 VAL A N 1
ATOM 1776 C CA . VAL A 1 226 ? -8.936 2.502 21.273 1.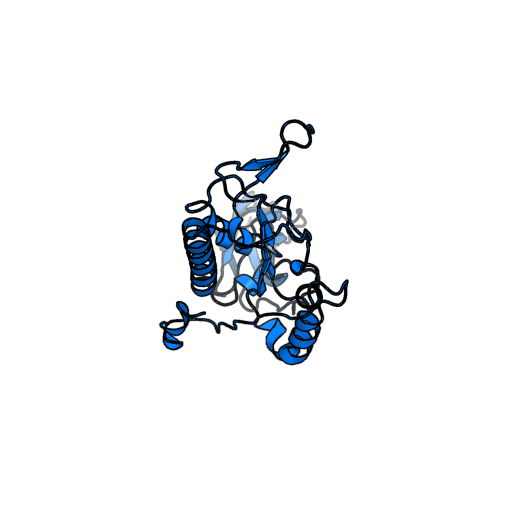00 91.94 226 VAL A CA 1
ATOM 1777 C C . VAL A 1 226 ? -8.789 3.413 22.474 1.00 91.94 226 VAL A C 1
ATOM 1779 O O . VAL A 1 226 ? -7.731 3.431 23.098 1.00 91.94 226 VAL A O 1
ATOM 1782 N N . THR A 1 227 ? -9.861 4.120 22.818 1.00 96.25 227 THR A N 1
ATOM 1783 C CA . THR A 1 227 ? -9.932 5.008 23.980 1.00 96.25 227 THR A CA 1
ATOM 1784 C C . THR A 1 227 ? -11.079 4.591 24.892 1.00 96.25 227 THR A C 1
ATOM 1786 O O . THR A 1 227 ? -12.198 4.376 24.425 1.00 96.25 227 THR A O 1
ATOM 1789 N N . TYR A 1 228 ? -10.803 4.514 26.192 1.00 97.44 228 TYR A N 1
ATOM 1790 C CA . TYR A 1 228 ? -11.775 4.214 27.241 1.00 97.44 228 TYR A CA 1
ATOM 1791 C C . TYR A 1 228 ? -12.007 5.431 28.131 1.00 97.44 228 TYR A C 1
ATOM 1793 O O . TYR A 1 228 ? -11.049 5.996 28.654 1.00 97.44 228 TYR A O 1
ATOM 1801 N N . ASP A 1 229 ? -13.268 5.785 28.344 1.00 98.19 229 ASP A N 1
ATOM 1802 C CA . ASP A 1 229 ? -13.740 6.605 29.460 1.00 98.19 229 ASP A CA 1
ATOM 1803 C C . ASP A 1 229 ? -14.448 5.677 30.453 1.00 98.19 229 ASP A C 1
ATOM 1805 O O . ASP A 1 229 ? -15.354 4.942 30.062 1.00 98.19 229 ASP A O 1
ATOM 1809 N N . PHE A 1 230 ? -14.023 5.671 31.716 1.00 97.94 230 PHE A N 1
ATOM 1810 C CA . PHE A 1 230 ? -14.555 4.768 32.740 1.00 97.94 230 PHE A CA 1
ATOM 1811 C C . PHE A 1 230 ? -15.830 5.280 33.417 1.00 97.94 230 PHE A C 1
ATOM 1813 O O . PHE A 1 230 ? -16.463 4.518 34.152 1.00 97.94 230 PHE A O 1
ATOM 1820 N N . GLY A 1 231 ? -16.229 6.530 33.166 1.00 97.44 231 GLY A N 1
ATOM 1821 C CA . GLY A 1 231 ? -17.471 7.111 33.676 1.00 97.44 231 GLY A CA 1
ATOM 1822 C C . GLY A 1 231 ? -17.439 7.530 35.149 1.00 97.44 231 GLY A C 1
ATOM 1823 O O . GLY A 1 231 ? -18.485 7.877 35.692 1.00 97.44 231 GLY A O 1
ATOM 1824 N N . ASP A 1 232 ? -16.275 7.513 35.805 1.00 97.31 232 ASP A N 1
ATOM 1825 C CA . ASP A 1 232 ? -16.081 7.932 37.205 1.00 97.31 232 ASP A CA 1
ATOM 1826 C C . ASP A 1 232 ? -15.379 9.297 37.352 1.00 97.31 232 ASP A C 1
ATOM 1828 O O . ASP A 1 232 ? -15.085 9.736 38.466 1.00 97.31 232 ASP A O 1
ATOM 1832 N N . GLY A 1 233 ? -15.127 9.980 36.230 1.00 96.62 233 GLY A N 1
ATOM 1833 C CA . GLY A 1 233 ? -14.439 11.272 36.174 1.00 96.62 233 GLY A CA 1
ATOM 1834 C C . GLY A 1 233 ? -12.912 11.184 36.125 1.00 96.62 233 GLY A C 1
ATOM 1835 O O . GLY A 1 233 ? -12.251 12.224 36.134 1.00 96.62 233 GLY A O 1
ATOM 1836 N N . THR A 1 234 ? -12.335 9.981 36.068 1.00 97.12 234 THR A N 1
ATOM 1837 C CA . THR A 1 234 ? -10.901 9.807 35.804 1.00 97.12 234 THR A CA 1
ATOM 1838 C C . THR A 1 234 ? -10.561 10.093 34.330 1.00 97.12 234 THR A C 1
ATOM 1840 O O . THR A 1 234 ? -11.442 10.037 33.469 1.00 97.12 234 THR A O 1
ATOM 1843 N N . PRO A 1 235 ? -9.299 10.438 34.000 1.00 97.69 235 PRO A N 1
ATOM 1844 C CA . PRO A 1 235 ? -8.899 10.675 32.615 1.00 97.69 235 PRO A CA 1
ATOM 1845 C C . PRO A 1 235 ? -9.081 9.440 31.729 1.00 97.69 235 PRO A C 1
ATOM 1847 O O . PRO A 1 235 ? -8.769 8.321 32.137 1.00 97.69 235 PRO A O 1
ATOM 1850 N N . SER A 1 236 ? -9.505 9.655 30.482 1.00 97.50 236 SER A N 1
ATOM 1851 C CA . SER A 1 236 ? -9.594 8.581 29.495 1.00 97.50 236 SER A CA 1
ATOM 1852 C C . SER A 1 236 ? -8.225 7.975 29.179 1.00 97.50 236 SER A C 1
ATOM 1854 O O . SER A 1 236 ? -7.203 8.665 29.169 1.00 97.50 236 SER A O 1
ATOM 1856 N N . VAL A 1 237 ? -8.208 6.682 28.857 1.00 96.75 237 VAL A N 1
ATOM 1857 C CA . VAL A 1 237 ? -6.984 5.929 28.551 1.00 96.75 237 VAL A CA 1
ATOM 1858 C C . VAL A 1 237 ? -7.032 5.407 27.121 1.00 96.75 237 VAL A C 1
ATOM 1860 O O . VAL A 1 237 ? -7.999 4.755 26.736 1.00 96.75 237 VAL A O 1
ATOM 1863 N N . THR A 1 238 ? -5.965 5.641 26.350 1.00 94.81 238 THR A N 1
ATOM 1864 C CA . THR A 1 238 ? -5.833 5.140 24.972 1.00 94.81 238 THR A CA 1
ATOM 1865 C C . THR A 1 238 ? -4.880 3.948 24.906 1.00 94.81 238 THR A C 1
ATOM 1867 O O . THR A 1 238 ? -3.662 4.133 24.934 1.00 94.81 238 THR A O 1
ATOM 1870 N N . ARG A 1 239 ? -5.429 2.729 24.847 1.00 91.69 239 ARG A N 1
ATOM 1871 C CA . ARG A 1 239 ? -4.717 1.441 24.706 1.00 91.69 239 ARG A CA 1
ATOM 1872 C C . ARG A 1 239 ? -5.672 0.375 24.175 1.00 91.69 239 ARG A C 1
ATOM 1874 O O . ARG A 1 239 ? -6.860 0.454 24.442 1.00 91.69 239 ARG A O 1
ATOM 1881 N N . LEU A 1 240 ? -5.158 -0.672 23.523 1.00 88.81 240 LEU A N 1
ATOM 1882 C CA . LEU A 1 240 ? -5.974 -1.832 23.128 1.00 88.81 240 LEU A CA 1
ATOM 1883 C C . LEU A 1 240 ? -6.633 -2.510 24.337 1.00 88.81 240 LEU A C 1
ATOM 1885 O O . LEU A 1 240 ? -7.849 -2.605 24.381 1.00 88.81 240 LEU A O 1
ATOM 1889 N N . ALA A 1 241 ? -5.857 -2.923 25.339 1.00 91.75 241 ALA A N 1
ATOM 1890 C CA . ALA A 1 241 ? -6.362 -3.495 26.587 1.00 91.75 241 ALA A CA 1
ATOM 1891 C C . ALA A 1 241 ? -5.830 -2.703 27.782 1.00 91.75 241 ALA A C 1
ATOM 1893 O O . ALA A 1 241 ? -4.705 -2.191 27.745 1.00 91.75 241 ALA A O 1
ATOM 1894 N N . THR A 1 242 ? -6.631 -2.589 28.837 1.00 95.62 242 THR A N 1
ATOM 1895 C CA . THR A 1 242 ? -6.272 -1.803 30.017 1.00 95.62 242 THR A CA 1
ATOM 1896 C C . THR A 1 242 ? -6.965 -2.315 31.278 1.00 95.62 242 THR A C 1
ATOM 1898 O O . THR A 1 242 ? -7.817 -3.204 31.230 1.00 95.62 242 THR A O 1
ATOM 1901 N N . ASN A 1 243 ? -6.578 -1.764 32.420 1.00 96.50 243 ASN A N 1
ATOM 1902 C CA . ASN A 1 243 ? -7.196 -2.008 33.709 1.00 96.50 243 ASN A CA 1
ATOM 1903 C C . ASN A 1 243 ? -7.619 -0.689 34.362 1.00 96.50 243 ASN A C 1
ATOM 1905 O O . ASN A 1 243 ? -7.059 0.364 34.066 1.00 96.50 243 ASN A O 1
ATOM 1909 N N . HIS A 1 244 ? -8.614 -0.753 35.244 1.00 97.50 244 HIS A N 1
ATOM 1910 C CA . HIS A 1 244 ? -9.103 0.415 35.980 1.00 97.50 244 HIS A CA 1
ATOM 1911 C C . HIS A 1 244 ? -9.524 0.054 37.394 1.00 97.50 244 HIS A C 1
ATOM 1913 O O . HIS A 1 244 ? -9.946 -1.075 37.641 1.00 97.50 244 HIS A O 1
ATOM 1919 N N . VAL A 1 245 ? -9.411 1.010 38.313 1.00 97.62 245 VAL A N 1
ATOM 1920 C CA . VAL A 1 245 ? -9.800 0.852 39.718 1.00 97.62 245 VAL A CA 1
ATOM 1921 C C . VAL A 1 245 ? -10.816 1.929 40.069 1.00 97.62 245 VAL A C 1
ATOM 1923 O O . VAL A 1 245 ? -10.497 3.116 40.044 1.00 97.62 245 VAL A O 1
ATOM 1926 N N . TYR A 1 246 ? -12.021 1.506 40.443 1.00 97.00 246 TYR A N 1
ATOM 1927 C CA . TYR A 1 246 ? -13.069 2.409 40.911 1.00 97.00 246 TYR A CA 1
ATOM 1928 C C . TYR A 1 246 ? -12.945 2.627 42.422 1.00 97.00 246 TYR A C 1
ATOM 1930 O O . TYR A 1 246 ? -12.964 1.674 43.200 1.00 97.00 246 TYR A O 1
ATOM 1938 N N . LEU A 1 247 ? -12.829 3.889 42.840 1.00 96.56 247 LEU A N 1
ATOM 1939 C CA . LEU A 1 247 ? -12.611 4.283 44.243 1.00 96.56 247 LEU A CA 1
ATOM 1940 C C . LEU A 1 247 ? -13.894 4.662 44.995 1.00 96.56 247 LEU A C 1
ATOM 1942 O O . LEU A 1 247 ? -13.814 5.223 46.081 1.00 96.56 247 LEU A O 1
ATOM 1946 N N . LYS A 1 248 ? -15.070 4.441 44.405 1.00 95.94 248 LYS A N 1
ATOM 1947 C CA . LYS A 1 248 ? -16.367 4.700 45.042 1.00 95.94 248 LYS A CA 1
ATOM 1948 C C . LYS A 1 248 ? -17.360 3.623 44.634 1.00 95.94 248 LYS A C 1
ATOM 1950 O O . LYS A 1 248 ? -17.343 3.205 43.478 1.00 95.94 248 LYS A O 1
ATOM 1955 N N . GLU A 1 249 ? -18.244 3.225 45.544 1.00 96.88 249 GLU A N 1
ATOM 1956 C CA . GLU A 1 249 ? -19.422 2.425 45.194 1.00 96.88 249 GLU A CA 1
ATOM 1957 C C . GLU A 1 249 ? -20.343 3.165 44.203 1.00 96.88 249 GLU A C 1
ATOM 1959 O O . GLU A 1 249 ? -20.466 4.393 44.234 1.00 96.88 249 GLU A O 1
ATOM 1964 N N . GLY A 1 250 ? -20.986 2.420 43.302 1.00 96.50 250 GLY A N 1
ATOM 1965 C CA . GLY A 1 250 ? -21.853 2.979 42.267 1.00 96.50 250 GLY A CA 1
ATOM 1966 C C . GLY A 1 250 ? -21.901 2.152 40.984 1.00 96.50 250 GLY A C 1
ATOM 1967 O O . GLY A 1 250 ? -21.176 1.175 40.816 1.00 96.50 250 GLY A O 1
ATOM 1968 N N . ALA A 1 251 ? -22.774 2.554 40.061 1.00 97.25 251 ALA A N 1
ATOM 1969 C CA . ALA A 1 251 ? -22.821 2.006 38.710 1.00 97.25 251 ALA A CA 1
ATOM 1970 C C . ALA A 1 251 ? -22.117 2.971 37.748 1.00 97.25 251 ALA A C 1
ATOM 1972 O O . ALA A 1 251 ? -22.569 4.102 37.563 1.00 97.25 251 ALA A O 1
ATOM 1973 N N . PHE A 1 252 ? -21.032 2.521 37.123 1.00 97.50 252 PHE A N 1
ATOM 1974 C CA . PHE A 1 252 ? -20.232 3.328 36.202 1.00 97.50 252 PHE A CA 1
ATOM 1975 C C . PHE A 1 252 ? -20.365 2.792 34.784 1.00 97.50 252 PHE A C 1
ATOM 1977 O O . PHE A 1 252 ? -20.306 1.585 34.562 1.00 97.50 252 PHE A O 1
ATOM 1984 N N . THR A 1 253 ? -20.566 3.678 33.810 1.00 97.94 253 THR A N 1
ATOM 1985 C CA . THR A 1 253 ? -20.681 3.283 32.401 1.00 97.94 253 THR A CA 1
ATOM 1986 C C . THR A 1 253 ? -19.370 3.552 31.686 1.00 97.94 253 THR A C 1
ATOM 1988 O O . THR A 1 253 ? -19.042 4.704 31.413 1.00 97.94 253 THR A O 1
ATOM 1991 N N . ILE A 1 254 ? -18.660 2.482 31.333 1.00 98.00 254 ILE A N 1
ATOM 1992 C CA . ILE A 1 254 ? -17.490 2.554 30.467 1.00 98.00 254 ILE A CA 1
ATOM 1993 C C . ILE A 1 254 ? -17.969 2.901 29.059 1.00 98.00 254 ILE A C 1
ATOM 1995 O O . ILE A 1 254 ? -18.828 2.203 28.518 1.00 98.00 254 ILE A O 1
ATOM 1999 N N . THR A 1 255 ? -17.404 3.944 28.459 1.00 97.69 255 THR A N 1
ATOM 2000 C CA . THR A 1 255 ? -17.569 4.283 27.042 1.00 97.69 255 THR A CA 1
ATOM 2001 C C . THR A 1 255 ? -16.262 3.995 26.316 1.00 97.69 255 THR A C 1
ATOM 2003 O O . THR A 1 255 ? -15.237 4.614 26.590 1.00 97.69 255 THR A O 1
ATOM 2006 N N . MET A 1 256 ? -16.293 3.047 25.383 1.00 95.62 256 MET A N 1
ATOM 2007 C CA . MET A 1 256 ? -15.157 2.717 24.529 1.00 95.62 256 MET A CA 1
ATOM 2008 C C . MET A 1 256 ? -15.386 3.305 23.142 1.00 95.62 256 MET A C 1
ATOM 2010 O O . MET A 1 256 ? -16.389 2.995 22.501 1.00 95.62 256 MET A O 1
ATOM 2014 N N . THR A 1 257 ? -14.437 4.107 22.671 1.00 93.31 257 THR A N 1
ATOM 2015 C CA . THR A 1 257 ? -14.380 4.574 21.284 1.00 93.31 257 THR A CA 1
ATOM 2016 C C . THR A 1 257 ? -13.272 3.824 20.569 1.00 93.31 257 THR A C 1
ATOM 2018 O O . THR A 1 257 ? -12.123 3.847 21.010 1.00 93.31 257 THR A O 1
ATOM 2021 N N . VAL A 1 258 ? -13.607 3.167 19.464 1.00 90.12 258 VAL A N 1
ATOM 2022 C CA . VAL A 1 258 ? -12.630 2.513 18.597 1.00 90.12 258 VAL A CA 1
ATOM 2023 C C . VAL A 1 258 ? -12.542 3.263 17.284 1.00 90.12 258 VAL A C 1
ATOM 2025 O O . VAL A 1 258 ? -13.563 3.564 16.678 1.00 90.12 258 VAL A O 1
ATOM 2028 N N . LYS A 1 259 ? -11.319 3.520 16.834 1.00 86.69 259 LYS A N 1
ATOM 2029 C CA . LYS A 1 259 ? -10.969 4.001 15.509 1.00 86.69 259 LYS A CA 1
ATOM 2030 C C . LYS A 1 259 ? -10.084 2.964 14.834 1.00 86.69 259 LYS A C 1
ATOM 2032 O O . LYS A 1 259 ? -8.981 2.670 15.299 1.00 86.69 259 LYS A O 1
ATOM 2037 N N . ASP A 1 260 ? -10.564 2.405 13.735 1.00 82.00 260 ASP A N 1
ATOM 2038 C CA . ASP A 1 260 ? -9.770 1.465 12.953 1.00 82.00 260 ASP A CA 1
ATOM 2039 C C . ASP A 1 260 ? -8.816 2.197 11.985 1.00 82.00 260 ASP A C 1
ATOM 2041 O O . ASP A 1 260 ? -8.838 3.421 11.826 1.00 82.00 260 ASP A O 1
ATOM 2045 N N . ALA A 1 261 ? -7.947 1.447 11.315 1.00 74.19 261 ALA A N 1
ATOM 2046 C CA . ALA A 1 261 ? -6.973 1.956 10.360 1.00 74.19 261 ALA A CA 1
ATOM 2047 C C . ALA A 1 261 ? -7.627 2.541 9.097 1.00 74.19 261 ALA A C 1
ATOM 2049 O O . ALA A 1 261 ? -6.975 3.320 8.402 1.00 74.19 261 ALA A O 1
ATOM 2050 N N . ARG A 1 262 ? -8.903 2.210 8.838 1.00 72.12 262 ARG A N 1
ATOM 2051 C CA . ARG A 1 262 ? -9.738 2.780 7.767 1.00 72.12 262 ARG A CA 1
ATOM 2052 C C . ARG A 1 262 ? -10.339 4.127 8.166 1.00 72.12 262 ARG A C 1
ATOM 2054 O O . ARG A 1 262 ? -10.904 4.813 7.319 1.00 72.12 262 ARG A O 1
ATOM 2061 N N . GLY A 1 263 ? -10.198 4.517 9.433 1.00 74.50 263 GLY A N 1
ATOM 2062 C CA . GLY A 1 263 ? -10.803 5.711 10.007 1.00 74.50 263 GLY A CA 1
ATOM 2063 C C . GLY A 1 263 ? -12.253 5.510 10.440 1.00 74.50 263 GLY A C 1
ATOM 2064 O O . GLY A 1 263 ? -12.867 6.490 10.852 1.00 74.50 263 GLY A O 1
ATOM 2065 N N . ARG A 1 264 ? -12.787 4.281 10.377 1.00 80.69 264 ARG A N 1
ATOM 2066 C CA . ARG A 1 264 ? -14.126 3.953 10.880 1.00 80.69 264 ARG A CA 1
ATOM 2067 C C . ARG A 1 264 ? -14.147 4.093 12.392 1.00 80.69 264 ARG A C 1
ATOM 2069 O O . ARG A 1 264 ? -13.181 3.707 13.053 1.00 80.69 264 ARG A O 1
ATOM 2076 N N . THR A 1 265 ? -15.246 4.609 12.930 1.00 86.25 265 THR A N 1
ATOM 2077 C CA . THR A 1 265 ? -15.425 4.781 14.373 1.00 86.25 265 THR A CA 1
ATOM 2078 C C . THR A 1 265 ? -16.556 3.913 14.893 1.00 86.25 265 THR A C 1
ATOM 2080 O O . THR A 1 265 ? -17.627 3.878 14.300 1.00 86.25 265 THR A O 1
ATOM 2083 N N . GLY A 1 266 ? -16.339 3.224 16.006 1.00 89.19 266 GLY A N 1
ATOM 2084 C CA . GLY A 1 266 ? -17.382 2.505 16.732 1.00 89.19 266 GLY A CA 1
ATOM 2085 C C . GLY A 1 266 ? -17.412 2.947 18.183 1.00 89.19 266 GLY A C 1
ATOM 2086 O O . GLY A 1 266 ? -16.363 3.234 18.765 1.00 89.19 266 GLY A O 1
ATOM 2087 N N . VAL A 1 267 ? -18.604 2.995 18.768 1.00 92.06 267 VAL A N 1
ATOM 2088 C CA . VAL A 1 267 ? -18.786 3.301 20.187 1.00 92.06 267 VAL A CA 1
ATOM 2089 C C . VAL A 1 267 ? -19.506 2.140 20.845 1.00 92.06 267 VAL A C 1
ATOM 2091 O O . VAL A 1 267 ? -20.564 1.718 20.391 1.00 92.06 267 VAL A O 1
ATOM 2094 N N . ALA A 1 268 ? -18.946 1.655 21.944 1.00 93.94 268 ALA A N 1
ATOM 2095 C CA . ALA A 1 268 ? -19.578 0.656 22.786 1.00 93.94 268 ALA A CA 1
ATOM 2096 C C . ALA A 1 268 ? -19.692 1.186 24.214 1.00 93.94 268 ALA A C 1
ATOM 2098 O O . ALA A 1 268 ? -18.875 1.998 24.658 1.00 93.94 268 ALA A O 1
ATOM 2099 N N . LYS A 1 269 ? -20.709 0.722 24.940 1.00 95.88 269 LYS A N 1
ATOM 2100 C CA . LYS A 1 269 ? -20.905 1.042 26.354 1.00 95.88 269 LYS A CA 1
ATOM 2101 C C . LYS A 1 269 ? -21.088 -0.229 27.165 1.00 95.88 269 LYS A C 1
ATOM 2103 O O . LYS A 1 269 ? -21.755 -1.156 26.709 1.00 95.88 269 LYS A O 1
ATOM 2108 N N . ARG A 1 270 ? -20.515 -0.269 28.366 1.00 96.44 270 ARG A N 1
ATOM 2109 C CA . ARG A 1 270 ? -20.717 -1.366 29.319 1.00 96.44 270 ARG A CA 1
ATOM 2110 C C . ARG A 1 270 ? -20.697 -0.842 30.743 1.00 96.44 270 ARG A C 1
ATOM 2112 O O . ARG A 1 270 ? -19.824 -0.061 31.106 1.00 96.44 270 ARG A O 1
ATOM 2119 N N . THR A 1 271 ? -21.672 -1.265 31.535 1.00 97.06 271 THR A N 1
ATOM 2120 C CA . THR A 1 271 ? -21.789 -0.854 32.933 1.00 97.06 271 THR A CA 1
ATOM 2121 C C . THR A 1 271 ? -21.002 -1.799 33.834 1.00 97.06 271 THR A C 1
ATOM 2123 O O . THR A 1 271 ? -21.094 -3.016 33.684 1.00 97.06 271 THR A O 1
ATOM 2126 N N . VAL A 1 272 ? -20.252 -1.224 34.770 1.00 97.12 272 VAL A N 1
ATOM 2127 C CA . VAL A 1 272 ? -19.622 -1.911 35.900 1.00 97.12 272 VAL A CA 1
ATOM 2128 C C . VAL A 1 272 ? -20.370 -1.532 37.168 1.00 97.12 272 VAL A C 1
ATOM 2130 O O . VAL A 1 272 ? -20.630 -0.351 37.411 1.00 97.12 272 VAL A O 1
ATOM 2133 N N . THR A 1 273 ? -20.708 -2.531 37.977 1.00 97.69 273 THR A N 1
ATOM 2134 C CA . THR A 1 273 ? -21.321 -2.328 39.293 1.00 97.69 273 THR A CA 1
ATOM 2135 C C . THR A 1 273 ? -20.253 -2.433 40.373 1.00 97.69 273 THR A C 1
ATOM 2137 O O . THR A 1 273 ? -19.600 -3.466 40.515 1.00 97.69 273 THR A O 1
ATOM 2140 N N . VAL A 1 274 ? -20.076 -1.368 41.146 1.00 97.19 274 VAL A N 1
ATOM 2141 C CA . VAL A 1 274 ? -19.136 -1.306 42.265 1.00 97.19 274 VAL A CA 1
ATOM 2142 C C . VAL A 1 274 ? -19.935 -1.324 43.554 1.00 97.19 274 VAL A C 1
ATOM 2144 O O . VAL A 1 274 ? -20.718 -0.413 43.825 1.00 97.19 274 VAL A O 1
ATOM 2147 N N . THR A 1 275 ? -19.757 -2.376 44.340 1.00 96.19 275 THR A N 1
ATOM 2148 C CA . THR A 1 275 ? -20.330 -2.482 45.677 1.00 96.19 275 THR A CA 1
ATOM 2149 C C . THR A 1 275 ? -19.342 -1.974 46.713 1.00 96.19 275 THR A C 1
ATOM 2151 O O . THR A 1 275 ? -18.137 -1.887 46.466 1.00 96.19 275 THR A O 1
ATOM 2154 N N . LYS A 1 276 ? -19.860 -1.706 47.904 1.00 90.88 276 LYS A N 1
ATOM 2155 C CA . LYS A 1 276 ? -19.048 -1.588 49.109 1.00 90.88 276 LYS A CA 1
ATOM 2156 C C . LYS A 1 276 ? -18.231 -2.852 49.403 1.00 90.88 276 LYS A C 1
ATOM 2158 O O . LYS A 1 276 ? -18.625 -3.951 48.932 1.00 90.88 276 LYS A O 1
#

Nearest PDB structures (foldseek):
  4jgu-assembly2_B  TM=8.008E-01  e=7.008E-07  Hathewaya histolytica
  2y72-assembly2_B  TM=8.253E-01  e=5.120E-06  Hathewaya histolytica
  4u6t-assembly1_A  TM=7.904E-01  e=9.934E-06  Hathewaya histolytica
  2c26-assembly1_A  TM=7.832E-01  e=1.903E-04  Acetivibrio thermocellus
  5ngj-assembly1_A  TM=6.237E-01  e=1.309E-03  Tequintavirus T5

pLDDT: mean 89.03, std 8.46, range [54.78, 98.19]

Sequence (276 aa):
AKYFAKMPQAERNRHLIFVSMFGHEFGNAAMGQAAFAEKHAGIKEKVTCFLNIDGSGSWGYEEKDNTGEIYPTNKDDKAGIFATSWPLVEIAEESIYGLAKGPWGQYPINSMVADLGGPLFEAGWPCLLIISKHIYYHTMLDTMEKITPDQVYRRTLMNIGIINRLLDSPSGYLIAVDGNPNRQREVKEIADVSIQVIPDTIREGSMVMVWPGYWDVDMVIRPDGVTYDFGDGTPSVTRLATNHVYLKEGAFTITMTVKDARGRTGVAKRTVTVTK

Solvent-accessible surface area (backbone atoms only — not comparable to full-atom values): 15446 Å² total; per-residue (Å²): 105,80,73,59,71,74,52,58,67,91,81,38,88,61,88,86,86,87,83,86,72,50,48,62,89,68,54,98,57,30,46,32,43,39,54,46,38,64,78,45,52,94,45,44,91,74,44,54,60,49,78,44,77,49,51,82,32,42,51,15,48,44,64,49,92,84,69,78,49,71,45,77,65,91,28,48,24,57,28,38,46,33,24,21,25,68,70,59,46,52,42,42,48,77,26,33,65,92,63,53,47,67,76,65,47,79,55,62,70,66,59,62,56,77,78,56,61,27,48,44,35,65,64,20,32,29,39,34,33,44,36,32,56,42,83,40,65,97,43,96,70,62,44,70,91,46,43,44,74,70,38,47,49,40,50,50,50,24,54,50,40,29,52,52,46,63,51,70,46,63,86,65,48,53,55,36,53,40,54,37,87,54,38,85,70,84,67,46,72,45,88,65,48,41,66,42,60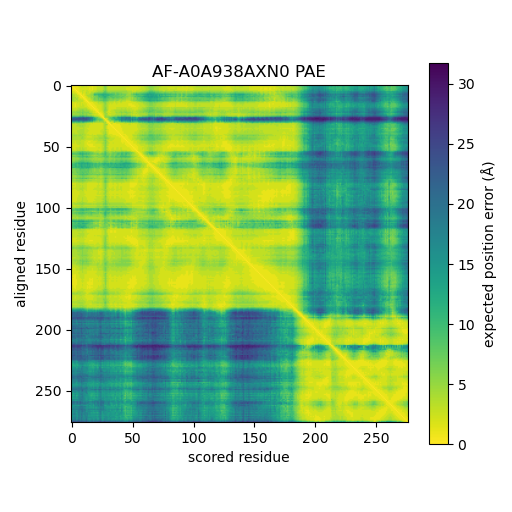,48,59,46,65,42,41,47,69,38,70,28,40,40,33,72,42,82,75,58,91,84,69,48,71,47,68,76,23,22,36,38,35,59,60,79,82,64,84,66,47,67,37,61,63,51,73,50,66,46,84,54,60,47,78,28,49,28,38,37,43,37,34,32,57,57,57,25,42,24,71,26,71,46,70,35,41,27,37,118

Foldseek 3Di:
DVVCVPPDVVNFPDDDDDDDQPDLPVPQCSPRLQVVCVVCVVCQLVFLEDEAEADFAFFAWDDDPPPNDIDTPRFRAAKEKAWQFPVLVVLLCVLQVVLGGDDYDYDPHPPDDRCRPHDSLLSVHTYIYIYGDYPQPPHPPPDCVRGDPSRVVSRVSSVVSSVVVSRVDDRPPSSQLGRRPNDDFPQAADPDKEKDWPPLEEAAFDKIKIAIDDDDPNFAADQQFKWKDFQQPDDIDGGRIDMDGHRDFDKTKIWMWGQGSSRHIYIYIDIGGYDD

Secondary structure (DSSP, 8-state):
-TTGGGS-GGG-SS-------S-TTSGGG-HHHHHHHHHTGGGGGG---EEEEES-SBEEEEESTTSS-EEEEEEEPEEEEEESSHHHHHHHHHHHTTT-SS-EEE--TT---GGGGSHHHHTT--EEEEEEE-TTTTSTT-SGGGB-HHHHHHHHHHHHHHHHHHHHSPTTHHHHH---TT------B-S-EEEEEE-SEEETT-EEEEEEEE--TT--EEEEEEEEE-SSSPPPEESSSEEEE--SSEEEEEEEEEEETT--EEEEEEEEEEE-

Radius of gyration: 25.46 Å; Cα contacts (8 Å, |Δi|>4): 514; chains: 1; bounding box: 59×36×76 Å